Protein AF-A0A1M7RFF8-F1 (afdb_monomer)

Mean predicted aligned error: 23.28 Å

Radius of gyration: 55.84 Å; Cα contacts (8 Å, |Δi|>4): 246; chains: 1; bounding box: 111×93×144 Å

Sequence (267 aa):
MSNPVTKAARHARISELVRSTPIPSQTVLARLLADEGMAVTQATLSRDLEELGAVKLRGADGSPASYVLPEEGAAPMRPSVAPPDLLVRRLQELLTGAEASGNLVVLRTPPGAAQFLASGLDRSGLPDIIGTIAGDDTILVITRDPAGGQAFAAKALDWAHRGTTPGPAGAPGHPSTPGDPGAPGRPSTPGDPGAPGRPSTPGDPGTPGRPSTPGDPGTPGRPSTPGDPGTPGHPSTPGDADTPTHTRPAAPDLVSSPDSTFSKEPS

Structure (mmCIF, N/CA/C/O backbone):
data_AF-A0A1M7RFF8-F1
#
_entry.id   AF-A0A1M7RFF8-F1
#
loop_
_atom_site.group_PDB
_atom_site.id
_atom_site.type_symbol
_atom_site.label_atom_id
_atom_site.label_alt_id
_atom_site.label_comp_id
_atom_site.label_asym_id
_atom_site.label_entity_id
_atom_site.label_seq_id
_atom_site.pdbx_PDB_ins_code
_atom_site.Cartn_x
_atom_site.Cartn_y
_atom_site.Cartn_z
_atom_site.occupancy
_atom_site.B_iso_or_equiv
_atom_site.auth_seq_id
_atom_site.auth_comp_id
_atom_site.auth_asym_id
_atom_site.auth_atom_id
_atom_site.pdbx_PDB_model_num
ATOM 1 N N . MET A 1 1 ? -28.526 -14.835 30.315 1.00 36.28 1 MET A N 1
ATOM 2 C CA . MET A 1 1 ? -27.101 -15.193 30.140 1.00 36.28 1 MET A CA 1
ATOM 3 C C . MET A 1 1 ? -26.600 -14.407 28.943 1.00 36.28 1 MET A C 1
ATOM 5 O O . MET A 1 1 ? -27.260 -14.469 27.915 1.00 36.28 1 MET A O 1
ATOM 9 N N . SER A 1 2 ? -25.533 -13.621 29.071 1.00 43.50 2 SER A N 1
ATOM 10 C CA . SER A 1 2 ? -24.952 -12.898 27.934 1.00 43.50 2 SER A CA 1
ATOM 11 C C . SER A 1 2 ? -24.060 -13.835 27.121 1.00 43.50 2 SER A C 1
ATOM 13 O O . SER A 1 2 ? -23.160 -14.468 27.670 1.00 43.50 2 SER A O 1
ATOM 15 N N . ASN A 1 3 ? -24.296 -13.919 25.810 1.00 47.16 3 ASN A N 1
ATOM 16 C CA . ASN A 1 3 ? -23.312 -14.516 24.908 1.00 47.16 3 ASN A CA 1
ATOM 17 C C . ASN A 1 3 ? -22.054 -13.628 24.872 1.00 47.16 3 ASN A C 1
ATOM 19 O O . ASN A 1 3 ? -22.181 -12.402 24.945 1.00 47.16 3 ASN A O 1
ATOM 23 N N . PRO A 1 4 ? -20.847 -14.201 24.714 1.00 54.97 4 PRO A N 1
ATOM 24 C CA . PRO A 1 4 ? -19.651 -13.412 24.454 1.00 54.97 4 PRO A CA 1
ATOM 25 C C . PRO A 1 4 ? -19.821 -12.689 23.112 1.00 54.97 4 PRO A C 1
ATOM 27 O O . PRO A 1 4 ? -19.859 -13.318 22.054 1.00 54.97 4 PRO A O 1
ATOM 30 N N . VAL A 1 5 ? -19.964 -11.362 23.156 1.00 71.56 5 VAL A N 1
ATOM 31 C CA . VAL A 1 5 ? -20.268 -10.548 21.972 1.00 71.56 5 VAL A CA 1
ATOM 32 C C . VAL A 1 5 ? -19.048 -10.506 21.051 1.00 71.56 5 VAL A C 1
ATOM 34 O O . VAL A 1 5 ? -18.121 -9.712 21.236 1.00 71.56 5 VAL A O 1
ATOM 37 N N . THR A 1 6 ? -19.039 -11.386 20.051 1.00 84.88 6 THR A N 1
ATOM 38 C CA . THR A 1 6 ? -17.961 -11.459 19.061 1.00 84.88 6 THR A CA 1
ATOM 39 C C . THR A 1 6 ? -17.864 -10.152 18.273 1.00 84.88 6 THR A C 1
ATOM 41 O O . THR A 1 6 ? -18.843 -9.418 18.118 1.00 84.88 6 THR A O 1
ATOM 44 N N . LYS A 1 7 ? -16.672 -9.860 17.736 1.00 85.81 7 LYS A N 1
ATOM 45 C CA . LYS A 1 7 ? -16.460 -8.686 16.875 1.00 85.81 7 LYS A CA 1
ATOM 46 C C . LYS A 1 7 ? -17.458 -8.658 15.712 1.00 85.81 7 LYS A C 1
ATOM 48 O O . LYS A 1 7 ? -18.087 -7.632 15.499 1.00 85.81 7 LYS A O 1
ATOM 53 N N . ALA A 1 8 ? -17.668 -9.797 15.048 1.00 82.19 8 ALA A N 1
ATOM 54 C CA . ALA A 1 8 ? -18.619 -9.931 13.946 1.00 82.19 8 ALA A CA 1
ATOM 55 C C . ALA A 1 8 ? -20.076 -9.652 14.366 1.00 82.19 8 ALA A C 1
ATOM 57 O O . ALA A 1 8 ? -20.764 -8.902 13.681 1.00 82.19 8 ALA A O 1
ATOM 58 N N . ALA A 1 9 ? -20.537 -10.183 15.507 1.00 85.69 9 ALA A N 1
ATOM 59 C CA . ALA A 1 9 ? -21.895 -9.928 15.999 1.00 85.69 9 ALA A CA 1
ATOM 60 C C . ALA A 1 9 ? -22.114 -8.444 16.343 1.00 85.69 9 ALA A C 1
ATOM 62 O O . ALA A 1 9 ? -23.129 -7.858 15.967 1.00 85.69 9 ALA A O 1
ATOM 63 N N . ARG A 1 10 ? -21.127 -7.815 16.997 1.00 90.94 10 ARG A N 1
ATOM 64 C CA . ARG A 1 10 ? -21.151 -6.377 17.298 1.00 90.94 10 ARG A CA 1
ATOM 65 C C . ARG A 1 10 ? -21.131 -5.525 16.030 1.00 90.94 10 ARG A C 1
ATOM 67 O O . ARG A 1 10 ? -21.887 -4.567 15.938 1.00 90.94 10 ARG A O 1
ATOM 74 N N . HIS A 1 11 ? -20.287 -5.875 15.059 1.00 90.94 11 HIS A N 1
ATOM 75 C CA . HIS A 1 11 ? -20.184 -5.185 13.770 1.00 90.94 11 HIS A CA 1
ATOM 76 C C . HIS A 1 11 ? -21.499 -5.250 12.996 1.00 90.94 11 HIS A C 1
ATOM 78 O O . HIS A 1 11 ? -22.008 -4.209 12.596 1.00 90.94 11 HIS A O 1
ATOM 84 N N . ALA A 1 12 ? -22.102 -6.436 12.875 1.00 88.19 12 ALA A N 1
ATOM 85 C CA . ALA A 1 12 ? -23.406 -6.604 12.239 1.00 88.19 12 ALA A CA 1
ATOM 86 C C . ALA A 1 12 ? -24.490 -5.733 12.902 1.00 88.19 12 ALA A C 1
ATOM 88 O O . ALA A 1 12 ? -25.234 -5.049 12.200 1.00 88.19 12 ALA A O 1
ATOM 89 N N . ARG A 1 13 ? -24.539 -5.683 14.243 1.00 91.50 13 ARG A N 1
ATOM 90 C CA . ARG A 1 13 ? -25.542 -4.880 14.957 1.00 91.50 13 ARG A CA 1
ATOM 91 C C . ARG A 1 13 ? -25.283 -3.372 14.896 1.00 91.50 13 ARG A C 1
ATOM 93 O O . ARG A 1 13 ? -26.235 -2.613 14.746 1.00 91.50 13 ARG A O 1
ATOM 100 N N . ILE A 1 14 ? -24.023 -2.925 14.937 1.00 92.06 14 ILE A N 1
ATOM 101 C CA . ILE A 1 14 ? -23.662 -1.523 14.650 1.00 92.06 14 ILE A CA 1
ATOM 102 C C . ILE A 1 14 ? -24.139 -1.142 13.247 1.00 92.06 14 ILE A C 1
ATOM 104 O O . ILE A 1 14 ? -24.753 -0.087 13.082 1.00 92.06 14 ILE A O 1
ATOM 108 N N . SER A 1 15 ? -23.904 -2.009 12.258 1.00 90.44 15 SER A N 1
ATOM 109 C CA . SER A 1 15 ? -24.340 -1.773 10.884 1.00 90.44 15 SER A CA 1
ATOM 110 C C . SER A 1 15 ? -25.852 -1.658 10.764 1.00 90.44 15 SER A C 1
ATOM 112 O O . SER A 1 15 ? -26.339 -0.722 10.135 1.00 90.44 15 SER A O 1
ATOM 114 N N . GLU A 1 16 ? -26.599 -2.555 11.405 1.00 89.69 16 GLU A N 1
ATOM 115 C CA . GLU A 1 16 ? -28.059 -2.511 11.424 1.00 89.69 16 GLU A CA 1
ATOM 116 C C . GLU A 1 16 ? -28.584 -1.224 12.084 1.00 89.69 16 GLU A C 1
ATOM 118 O O . GLU A 1 16 ? -29.351 -0.498 11.456 1.00 89.69 16 GLU A O 1
ATOM 123 N N . LEU A 1 17 ? -28.104 -0.877 13.287 1.00 91.44 17 LEU A N 1
ATOM 124 C CA . LEU A 1 17 ? -28.537 0.316 14.032 1.00 91.44 17 LEU A CA 1
ATOM 125 C C . LEU A 1 17 ? -28.248 1.631 13.289 1.00 91.44 17 LEU A C 1
ATOM 127 O O . LEU A 1 17 ? -29.073 2.544 13.307 1.00 91.44 17 LEU A O 1
ATOM 131 N N . VAL A 1 18 ? -27.093 1.738 12.622 1.00 90.69 18 VAL A N 1
ATOM 132 C CA . VAL A 1 18 ? -26.716 2.926 11.828 1.00 90.69 18 VAL A CA 1
ATOM 133 C C . VAL A 1 18 ? -27.514 3.024 10.518 1.00 90.69 18 VAL A C 1
ATOM 135 O O . VAL A 1 18 ? -27.669 4.118 9.978 1.00 90.69 18 VAL A O 1
ATOM 138 N N . ARG A 1 19 ? -28.063 1.908 10.021 1.00 88.06 19 ARG A N 1
ATOM 139 C CA . ARG A 1 19 ? -28.945 1.865 8.841 1.00 88.06 19 ARG A CA 1
ATOM 140 C C . ARG A 1 19 ? -30.420 2.084 9.194 1.00 88.06 19 ARG A C 1
ATOM 142 O O . ARG A 1 19 ? -31.135 2.714 8.421 1.00 88.06 19 ARG A O 1
ATOM 149 N N . SER A 1 20 ? -30.880 1.597 10.348 1.00 87.88 20 SER A N 1
ATOM 150 C CA . SER A 1 20 ? -32.278 1.702 10.789 1.00 87.88 20 SER A CA 1
ATOM 151 C C . SER A 1 20 ? -32.621 3.034 11.453 1.00 87.88 20 SER A C 1
ATOM 153 O O . SER A 1 20 ? -33.799 3.367 11.595 1.00 87.88 20 SER A O 1
ATOM 155 N N . THR A 1 21 ? -31.632 3.762 11.981 1.00 87.12 21 THR A N 1
ATOM 156 C CA . THR A 1 21 ? -31.882 4.857 12.928 1.00 87.12 21 THR A CA 1
ATOM 157 C C . THR A 1 21 ? -30.807 5.946 12.830 1.00 87.12 21 THR A C 1
ATOM 159 O O . THR A 1 21 ? -29.621 5.630 12.813 1.00 87.12 21 THR A O 1
ATOM 162 N N . PRO A 1 22 ? -31.160 7.248 12.814 1.00 87.88 22 PRO A N 1
ATOM 163 C CA . PRO A 1 22 ? -30.163 8.318 12.834 1.00 87.88 22 PRO A CA 1
ATOM 164 C C . PRO A 1 22 ? -29.360 8.317 14.146 1.00 87.88 22 PRO A C 1
ATOM 166 O O . PRO A 1 22 ? -29.882 8.679 15.199 1.00 87.88 22 PRO A O 1
ATOM 169 N N . ILE A 1 23 ? -28.079 7.937 14.092 1.00 92.69 23 ILE A N 1
ATOM 170 C CA . ILE A 1 23 ? -27.189 7.861 15.265 1.00 92.69 23 ILE A CA 1
ATOM 171 C C . ILE A 1 23 ? -26.339 9.143 15.380 1.00 92.69 23 ILE A C 1
ATOM 173 O O . ILE A 1 23 ? -25.344 9.266 14.664 1.00 92.69 23 ILE A O 1
ATOM 177 N N . PRO A 1 24 ? -26.651 10.111 16.269 1.00 88.56 24 PRO A N 1
ATOM 178 C CA . PRO A 1 24 ? -25.958 11.404 16.310 1.00 88.56 24 PRO A CA 1
ATOM 179 C C . PRO A 1 24 ? -24.613 11.381 17.057 1.00 88.56 24 PRO A C 1
ATOM 181 O O . PRO A 1 24 ? -23.817 12.318 16.939 1.00 88.56 24 PRO A O 1
ATOM 184 N N . SER A 1 25 ? -24.325 10.353 17.860 1.00 91.19 25 SER A N 1
ATOM 185 C CA . SER A 1 25 ? -23.066 10.232 18.607 1.00 91.19 25 SER A CA 1
ATOM 186 C C . SER A 1 25 ? -22.743 8.785 18.986 1.00 91.19 25 SER A C 1
ATOM 188 O O . SER A 1 25 ? -23.635 7.946 19.108 1.00 91.19 25 SER A O 1
ATOM 190 N N . GLN A 1 26 ? -21.458 8.514 19.243 1.00 90.88 26 GLN A N 1
ATOM 191 C CA . GLN A 1 26 ? -21.001 7.237 19.803 1.00 90.88 26 GLN A CA 1
ATOM 192 C C . GLN A 1 26 ? -21.645 6.944 21.169 1.00 90.88 26 GLN A C 1
ATOM 194 O O . GLN A 1 26 ? -21.883 5.786 21.484 1.00 90.88 26 GLN A O 1
ATOM 199 N N . THR A 1 27 ? -21.996 7.969 21.955 1.00 92.06 27 THR A N 1
ATOM 200 C CA . THR A 1 27 ? -22.717 7.819 23.232 1.00 92.06 27 THR A CA 1
ATOM 201 C C . THR A 1 27 ? -24.128 7.257 23.042 1.00 92.06 27 THR A C 1
ATOM 203 O O . THR A 1 27 ? -24.563 6.428 23.836 1.00 92.06 27 THR A O 1
ATOM 206 N N . VAL A 1 28 ? -24.838 7.669 21.983 1.00 92.44 28 VAL A N 1
ATOM 207 C CA . VAL A 1 28 ? -26.159 7.106 21.649 1.00 92.44 28 VAL A CA 1
ATOM 208 C C . VAL A 1 28 ? -26.019 5.668 21.150 1.00 92.44 28 VAL A C 1
ATOM 210 O O . VAL A 1 28 ? -26.761 4.804 21.604 1.00 92.44 28 VAL A O 1
ATOM 213 N N . LEU A 1 29 ? -25.025 5.383 20.299 1.00 92.69 29 LEU A N 1
ATOM 214 C CA . LEU A 1 29 ? -24.752 4.020 19.829 1.00 92.69 29 LEU A CA 1
ATOM 215 C C . LEU A 1 29 ? -24.389 3.065 20.978 1.00 92.69 29 LEU A C 1
ATOM 217 O O . LEU A 1 29 ? -24.925 1.965 21.055 1.00 92.69 29 LEU A O 1
ATOM 221 N N . ALA A 1 30 ? -23.526 3.508 21.899 1.00 92.44 30 ALA A N 1
ATOM 222 C CA . ALA A 1 30 ? -23.150 2.757 23.096 1.00 92.44 30 ALA A CA 1
ATOM 223 C C . ALA A 1 30 ? -24.358 2.425 23.972 1.00 92.44 30 ALA A C 1
ATOM 225 O O . ALA A 1 30 ? -24.435 1.322 24.505 1.00 92.44 30 ALA A O 1
ATOM 226 N N . ARG A 1 31 ? -25.304 3.364 24.101 1.00 92.94 31 ARG A N 1
ATOM 227 C CA . ARG A 1 31 ? -26.542 3.142 24.846 1.00 92.94 31 ARG A CA 1
ATOM 228 C C . ARG A 1 31 ? -27.441 2.115 24.160 1.00 92.94 31 ARG A C 1
ATOM 230 O O . ARG A 1 31 ? -27.828 1.166 24.821 1.00 92.94 31 ARG A O 1
ATOM 237 N N . LEU A 1 32 ? -27.722 2.266 22.864 1.00 91.75 32 LEU A N 1
ATOM 238 C CA . LEU A 1 32 ? -28.577 1.327 22.121 1.00 91.75 32 LEU A CA 1
ATOM 239 C C . LEU A 1 32 ? -28.032 -0.109 22.183 1.00 91.75 32 LEU A C 1
ATOM 241 O O . LEU A 1 32 ? -28.772 -1.044 22.462 1.00 91.75 32 LEU A O 1
ATOM 245 N N . LEU A 1 33 ? -26.716 -0.272 22.027 1.00 91.62 33 LEU A N 1
ATOM 246 C CA . LEU A 1 33 ? -26.053 -1.567 22.185 1.00 91.62 33 LEU A CA 1
ATOM 247 C C . LEU A 1 33 ? -26.108 -2.085 23.632 1.00 91.62 33 LEU A C 1
ATOM 249 O O . LEU A 1 33 ? -26.311 -3.277 23.840 1.00 91.62 33 LEU A O 1
ATOM 253 N N . ALA A 1 34 ? -25.959 -1.223 24.643 1.00 90.12 34 ALA A N 1
ATOM 254 C CA . ALA A 1 34 ? -26.066 -1.617 26.049 1.00 90.12 34 ALA A CA 1
ATOM 255 C C . ALA A 1 34 ? -27.501 -2.004 26.458 1.00 90.12 34 ALA A C 1
ATOM 257 O O . ALA A 1 34 ? -27.662 -2.961 27.216 1.00 90.12 34 ALA A O 1
ATOM 258 N N . ASP A 1 35 ? -28.519 -1.327 25.919 1.00 89.00 35 ASP A N 1
ATOM 259 C CA . ASP A 1 35 ? -29.940 -1.659 26.090 1.00 89.00 35 ASP A CA 1
ATOM 260 C C . ASP A 1 35 ? -30.261 -3.053 25.479 1.00 89.00 35 ASP A C 1
ATOM 262 O O . ASP A 1 35 ? -31.154 -3.756 25.951 1.00 89.00 35 ASP A O 1
ATOM 266 N N . GLU A 1 36 ? -29.462 -3.511 24.505 1.00 86.50 36 GLU A N 1
ATOM 267 C CA . GLU A 1 36 ? -29.471 -4.866 23.915 1.00 86.50 36 GLU A CA 1
ATOM 268 C C . GLU A 1 36 ? -28.496 -5.859 24.596 1.00 86.50 36 GLU A C 1
ATOM 270 O O . GLU A 1 36 ? -28.326 -6.996 24.150 1.00 86.50 36 GLU A O 1
ATOM 275 N N . GLY A 1 37 ? -27.827 -5.455 25.682 1.00 86.81 37 GLY A N 1
ATOM 276 C CA . GLY A 1 37 ? -26.868 -6.279 26.431 1.00 86.81 37 GLY A CA 1
ATOM 277 C C . GLY A 1 37 ? -25.438 -6.319 25.867 1.00 86.81 37 GLY A C 1
ATOM 278 O O . GLY A 1 37 ? -24.574 -6.984 26.441 1.00 86.81 37 GLY A O 1
ATOM 279 N N . MET A 1 38 ? -25.147 -5.590 24.788 1.00 87.56 38 MET A N 1
ATOM 280 C CA . MET A 1 38 ? -23.815 -5.435 24.191 1.00 87.56 38 MET A CA 1
ATOM 281 C C . MET A 1 38 ? -23.076 -4.211 24.762 1.00 87.56 38 MET A C 1
ATOM 283 O O . MET A 1 38 ? -22.771 -3.255 24.051 1.00 87.56 38 MET A O 1
ATOM 287 N N . ALA A 1 39 ? -22.768 -4.226 26.062 1.00 88.06 39 ALA A N 1
ATOM 288 C CA . ALA A 1 39 ? -22.012 -3.148 26.707 1.00 88.06 39 ALA A CA 1
ATOM 289 C C . ALA A 1 39 ? -20.585 -3.016 26.125 1.00 88.06 39 ALA A C 1
ATOM 291 O O . ALA A 1 39 ? -19.809 -3.974 26.121 1.00 88.06 39 ALA A O 1
ATOM 292 N N . VAL A 1 40 ? -20.233 -1.821 25.637 1.00 89.44 40 VAL A N 1
ATOM 293 C CA . VAL A 1 40 ? -19.008 -1.550 24.859 1.00 89.44 40 VAL A CA 1
ATOM 294 C C . VAL A 1 40 ? -18.372 -0.216 25.252 1.00 89.44 40 VAL A C 1
ATOM 296 O O . VAL A 1 40 ? -19.066 0.726 25.631 1.00 89.44 40 VAL A O 1
ATOM 299 N N . THR A 1 41 ? -17.043 -0.107 25.150 1.00 89.44 41 THR A N 1
ATOM 300 C CA . THR A 1 41 ? -16.345 1.160 25.435 1.00 89.44 41 THR A CA 1
ATOM 301 C C . THR A 1 41 ? -16.373 2.097 24.227 1.00 89.44 41 THR A C 1
ATOM 303 O O . THR A 1 41 ? -16.427 1.644 23.081 1.00 89.44 41 THR A O 1
ATOM 306 N N . GLN A 1 42 ? -16.251 3.408 24.460 1.00 86.62 42 GLN A N 1
ATOM 307 C CA . GLN A 1 42 ? -16.121 4.392 23.377 1.00 86.62 42 GLN A CA 1
ATOM 308 C C . GLN A 1 42 ? -14.894 4.111 22.488 1.00 86.62 42 GLN A C 1
ATOM 310 O O . GLN A 1 42 ? -14.994 4.229 21.269 1.00 86.62 42 GLN A O 1
ATOM 315 N N . ALA A 1 43 ? -13.774 3.659 23.064 1.00 83.94 43 ALA A N 1
ATOM 316 C CA . ALA A 1 43 ? -12.575 3.297 22.307 1.00 83.94 43 ALA A CA 1
ATOM 317 C C . ALA A 1 43 ? -12.781 2.047 21.429 1.00 83.94 43 ALA A C 1
ATOM 319 O O . ALA A 1 43 ? -12.220 1.960 20.337 1.00 83.94 43 ALA A O 1
ATOM 320 N N . THR A 1 44 ? -13.608 1.093 21.876 1.00 88.62 44 THR A N 1
ATOM 321 C CA . THR A 1 44 ? -14.052 -0.047 21.057 1.00 88.62 44 THR A CA 1
ATOM 322 C C . THR A 1 44 ? -14.904 0.453 19.890 1.00 88.62 44 THR A C 1
ATOM 324 O O . THR A 1 44 ? -14.579 0.176 18.740 1.00 88.62 44 THR A O 1
ATOM 327 N N . LEU A 1 45 ? -15.920 1.275 20.177 1.00 91.12 45 LEU A N 1
ATOM 328 C CA . LEU A 1 45 ? -16.842 1.805 19.172 1.00 91.12 45 LEU A CA 1
ATOM 329 C C . LEU A 1 45 ? -16.193 2.714 18.132 1.00 91.12 45 LEU A C 1
ATOM 331 O O . LEU A 1 45 ? -16.634 2.700 16.989 1.00 91.12 45 LEU A O 1
ATOM 335 N N . SER A 1 46 ? -15.173 3.497 18.493 1.00 87.31 46 SER A N 1
ATOM 336 C CA . SER A 1 46 ? -14.446 4.294 17.500 1.00 87.31 46 SER A CA 1
ATOM 337 C C . SER A 1 46 ? -13.777 3.379 16.479 1.00 87.31 46 SER A C 1
ATOM 339 O O . SER A 1 46 ? -14.050 3.501 15.290 1.00 87.31 46 SER A O 1
ATOM 341 N N . ARG A 1 47 ? -13.039 2.363 16.949 1.00 84.44 47 ARG A N 1
ATOM 342 C CA . ARG A 1 47 ? -12.399 1.364 16.080 1.00 84.44 47 ARG A CA 1
ATOM 343 C C . ARG A 1 47 ? -13.410 0.585 15.245 1.00 84.44 47 ARG A C 1
ATOM 345 O O . ARG A 1 47 ? -13.180 0.413 14.059 1.00 84.44 47 ARG A O 1
ATOM 352 N N . ASP A 1 48 ? -14.531 0.153 15.825 1.00 89.75 48 ASP A N 1
ATOM 353 C CA . ASP A 1 48 ? -15.564 -0.565 15.068 1.00 89.75 48 ASP A CA 1
ATOM 354 C C . ASP A 1 48 ? -16.185 0.318 13.968 1.00 89.75 48 ASP A C 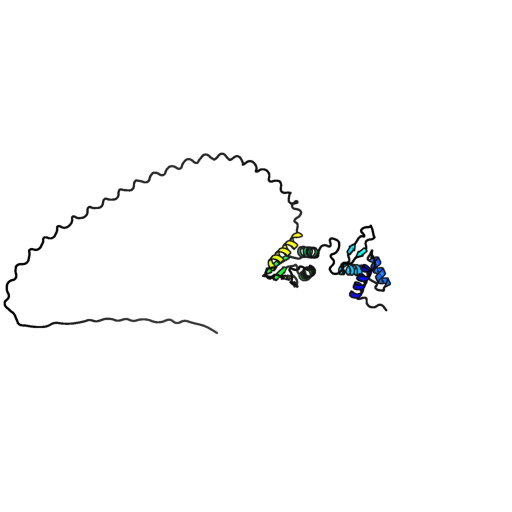1
ATOM 356 O O . ASP A 1 48 ? -16.377 -0.143 12.848 1.00 89.75 48 ASP A O 1
ATOM 360 N N . LEU A 1 49 ? -16.468 1.594 14.256 1.00 88.44 49 LEU A N 1
ATOM 361 C CA . LEU A 1 49 ? -16.998 2.546 13.270 1.00 88.44 49 LEU A CA 1
ATOM 362 C C . LEU A 1 49 ? -15.967 2.911 12.191 1.00 88.44 49 LEU A C 1
ATOM 364 O O . LEU A 1 49 ? -16.341 3.086 11.035 1.00 88.44 49 LEU A O 1
ATOM 368 N N . GLU A 1 50 ? -14.687 3.010 12.552 1.00 84.25 50 GLU A N 1
ATOM 369 C CA . GLU A 1 50 ? -13.569 3.229 11.625 1.00 84.25 50 GLU A CA 1
ATOM 370 C C . GLU A 1 50 ? -13.369 2.017 10.698 1.00 84.25 50 GLU A C 1
ATOM 372 O O . GLU A 1 50 ? -13.228 2.187 9.489 1.00 84.25 50 GLU A O 1
ATOM 377 N N . GLU A 1 51 ? -13.423 0.794 11.236 1.00 82.06 51 GLU A N 1
ATOM 378 C CA . GLU A 1 51 ? -13.318 -0.459 10.472 1.00 82.06 51 GLU A CA 1
ATOM 379 C C . GLU A 1 51 ? -14.521 -0.705 9.551 1.00 82.06 51 GLU A C 1
ATOM 381 O O . GLU A 1 51 ? -14.348 -1.262 8.470 1.00 82.06 51 GLU A O 1
ATOM 386 N N . LEU A 1 52 ? -15.719 -0.265 9.950 1.00 84.12 52 LEU A N 1
ATOM 387 C CA . LEU A 1 52 ? -16.933 -0.305 9.127 1.00 84.12 52 LEU A CA 1
ATOM 388 C C . LEU A 1 52 ? -17.048 0.882 8.146 1.00 84.12 52 LEU A C 1
ATOM 390 O O . LEU A 1 52 ? -17.987 0.931 7.356 1.00 84.12 52 LEU A O 1
ATOM 394 N N . GLY A 1 53 ? -16.129 1.855 8.180 1.00 82.88 53 GLY A N 1
ATOM 395 C CA . GLY A 1 53 ? -16.146 3.016 7.279 1.00 82.88 53 GLY A CA 1
ATOM 396 C C . GLY A 1 53 ? -17.273 4.028 7.545 1.00 82.88 53 GLY A C 1
ATOM 397 O O . GLY A 1 53 ? -17.684 4.749 6.634 1.00 82.88 53 GLY A O 1
ATOM 398 N N . ALA A 1 54 ? -17.795 4.098 8.773 1.00 86.62 54 ALA A N 1
ATOM 399 C CA . ALA A 1 54 ? -18.932 4.947 9.128 1.00 86.62 54 ALA A CA 1
ATOM 400 C C . ALA A 1 54 ? -18.588 6.448 9.078 1.00 86.62 54 ALA A C 1
ATOM 402 O O . ALA A 1 54 ? -17.817 6.968 9.889 1.00 86.62 54 ALA A O 1
ATOM 403 N N . VAL A 1 55 ? -19.233 7.186 8.172 1.00 85.50 55 VAL A N 1
ATOM 404 C CA . VAL A 1 55 ? -19.023 8.628 7.984 1.00 85.50 55 VAL A CA 1
ATOM 405 C C . VAL A 1 55 ? -20.075 9.452 8.724 1.00 85.50 55 VAL A C 1
ATOM 407 O O . VAL A 1 55 ? -21.269 9.168 8.672 1.00 85.50 55 VAL A O 1
ATOM 410 N N . LYS A 1 56 ? -19.650 10.523 9.407 1.00 85.56 56 LYS A N 1
ATOM 411 C CA . LYS A 1 56 ? -20.567 11.417 10.130 1.00 85.56 56 LYS A CA 1
ATOM 412 C C . LYS A 1 56 ? -21.082 12.547 9.238 1.00 85.56 56 LYS A C 1
ATOM 414 O O . LYS A 1 56 ? -20.462 13.615 9.144 1.00 85.56 56 LYS A O 1
ATOM 419 N N . LEU A 1 57 ? -22.205 12.320 8.566 1.00 82.25 57 LEU A N 1
ATOM 420 C CA . LEU A 1 57 ? -22.851 13.316 7.714 1.00 82.25 57 LEU A CA 1
ATOM 421 C C . LEU A 1 57 ? -23.579 14.377 8.559 1.00 82.25 57 LEU A C 1
ATOM 423 O O . LEU A 1 57 ? -23.954 14.147 9.702 1.00 82.25 57 LEU A O 1
ATOM 427 N N . ARG A 1 58 ? -23.721 15.585 8.007 1.00 78.94 58 ARG A N 1
ATOM 428 C CA . ARG A 1 58 ? -24.590 16.650 8.538 1.00 78.94 58 ARG A CA 1
ATOM 429 C C . ARG A 1 58 ? -25.827 16.664 7.648 1.00 78.94 58 ARG A C 1
ATOM 431 O O . ARG A 1 58 ? -25.650 16.562 6.435 1.00 78.94 58 ARG A O 1
ATOM 438 N N . GLY A 1 59 ? -27.024 16.782 8.222 1.00 72.00 59 GLY A N 1
ATOM 439 C CA . GLY A 1 59 ? -28.231 16.965 7.417 1.00 72.00 59 GLY A CA 1
ATOM 440 C C . GLY A 1 59 ? -28.148 18.272 6.628 1.00 72.00 59 GLY A C 1
ATOM 441 O O . GLY A 1 59 ? -27.610 19.258 7.138 1.00 72.00 59 GLY A O 1
ATOM 442 N N . ALA A 1 60 ? -28.646 18.274 5.389 1.00 61.28 60 ALA A N 1
ATOM 443 C CA . ALA A 1 60 ? -28.672 19.477 4.555 1.00 61.28 60 ALA A CA 1
ATOM 444 C C . ALA A 1 60 ? -29.528 20.580 5.204 1.00 61.28 60 ALA A C 1
ATOM 446 O O . ALA A 1 60 ? -29.133 21.743 5.236 1.00 61.28 60 ALA A O 1
ATOM 447 N N . ASP A 1 61 ? -30.634 20.178 5.831 1.00 65.44 61 ASP A N 1
ATOM 448 C CA . ASP A 1 61 ? -31.671 21.058 6.380 1.00 65.44 61 ASP A CA 1
ATOM 449 C C . ASP A 1 61 ? -31.412 21.434 7.854 1.00 65.44 61 ASP A C 1
ATOM 451 O O . ASP A 1 61 ? -32.332 21.577 8.657 1.00 65.44 61 ASP A O 1
ATOM 455 N N . GLY A 1 62 ? -30.138 21.507 8.258 1.00 66.06 62 GLY A N 1
ATOM 456 C CA . GLY A 1 62 ? -29.732 21.769 9.648 1.00 66.06 62 GLY A CA 1
ATOM 457 C C . GLY A 1 62 ? -29.940 20.596 10.619 1.00 66.06 62 GLY A C 1
ATOM 458 O O . GLY A 1 62 ? -29.727 20.747 11.823 1.00 66.06 62 GLY A O 1
ATOM 459 N N . SER A 1 63 ? -30.329 19.420 10.118 1.00 71.94 63 SER A N 1
ATOM 460 C CA . SER A 1 63 ? -30.587 18.214 10.914 1.00 71.94 63 SER A CA 1
ATOM 461 C C . SER A 1 63 ? -29.327 17.738 11.669 1.00 71.94 63 SER A C 1
ATOM 463 O O . SER A 1 63 ? -28.211 17.840 11.138 1.00 71.94 63 SER A O 1
ATOM 465 N N . PRO A 1 64 ? -29.468 17.184 12.893 1.00 74.12 64 PRO A N 1
ATOM 466 C CA . PRO A 1 64 ? -28.332 16.776 13.716 1.00 74.12 64 PRO A CA 1
ATOM 467 C C . PRO A 1 64 ? -27.474 15.718 13.013 1.00 74.12 64 PRO A C 1
ATOM 469 O O . PRO A 1 64 ? -27.978 14.782 12.399 1.00 74.12 64 PRO A O 1
ATOM 472 N N . ALA A 1 65 ? -26.155 15.879 13.112 1.00 81.25 65 ALA A N 1
ATOM 473 C CA . ALA A 1 65 ? -25.194 15.107 12.334 1.00 81.25 65 ALA A CA 1
ATOM 474 C C . ALA A 1 65 ? -25.143 13.626 12.749 1.00 81.25 65 ALA A C 1
ATOM 476 O O . ALA A 1 65 ? -24.615 13.319 13.822 1.00 81.25 65 ALA A O 1
ATOM 477 N N . SER A 1 66 ? -25.641 12.723 11.903 1.00 87.81 66 SER A N 1
ATOM 478 C CA . SER A 1 66 ? -25.657 11.277 12.140 1.00 87.81 66 SER A CA 1
ATOM 479 C C . SER A 1 66 ? -24.464 10.548 11.518 1.00 87.81 66 SER A C 1
ATOM 481 O O . SER A 1 66 ? -23.877 10.992 10.529 1.00 87.81 66 SER A O 1
ATOM 483 N N . TYR A 1 67 ? -24.109 9.396 12.087 1.00 88.06 67 TYR A N 1
ATOM 484 C CA . TYR A 1 67 ? -23.340 8.386 11.362 1.00 88.06 67 TYR A CA 1
ATOM 485 C C . TYR A 1 67 ? -24.199 7.783 10.249 1.00 88.06 67 TYR A C 1
ATOM 487 O O . TYR A 1 67 ? -25.403 7.599 10.421 1.00 88.06 67 TYR A O 1
ATOM 495 N N . VAL A 1 68 ? -23.556 7.490 9.123 1.00 87.00 68 VAL A N 1
ATOM 496 C CA . VAL A 1 68 ? -24.099 6.764 7.976 1.00 87.00 68 VAL A CA 1
ATOM 497 C C . VAL A 1 68 ? -23.007 5.814 7.492 1.00 87.00 68 VAL A C 1
ATOM 499 O O . VAL A 1 68 ? -21.834 6.189 7.439 1.00 87.00 68 VAL A O 1
ATOM 502 N N . LEU A 1 69 ? -23.383 4.586 7.153 1.00 83.88 69 LEU A N 1
ATOM 503 C CA . LEU A 1 69 ? -22.492 3.628 6.505 1.00 83.88 69 LEU A CA 1
ATOM 504 C C . LEU A 1 69 ? -22.687 3.705 4.989 1.00 83.88 69 LEU A C 1
ATOM 506 O O . LEU A 1 69 ? -23.837 3.736 4.547 1.00 83.88 69 LEU A O 1
ATOM 510 N N . PRO A 1 70 ? -21.610 3.727 4.187 1.00 71.19 70 PRO A N 1
ATOM 511 C CA . PRO A 1 70 ? -21.718 3.439 2.764 1.00 71.19 70 PRO A CA 1
ATOM 512 C C . PRO A 1 70 ? -22.303 2.036 2.543 1.00 71.19 70 PRO A C 1
ATOM 514 O O . PRO A 1 70 ? -22.073 1.122 3.339 1.00 71.19 70 PRO A O 1
ATOM 517 N N . GLU A 1 71 ? -23.026 1.845 1.440 1.00 64.75 71 GLU A N 1
ATOM 518 C CA . GLU A 1 71 ? -23.242 0.495 0.911 1.00 64.75 71 GLU A CA 1
ATOM 519 C C . GLU A 1 71 ? -21.905 -0.078 0.424 1.00 64.75 71 GLU A C 1
ATOM 521 O O . GLU A 1 71 ? -21.049 0.671 -0.056 1.00 64.75 71 GLU A O 1
ATOM 526 N N . GLU A 1 72 ? -21.715 -1.397 0.499 1.00 49.91 72 GLU A N 1
ATOM 527 C CA . GLU A 1 72 ? -20.528 -2.034 -0.081 1.00 49.91 72 GLU A CA 1
ATOM 528 C C . GLU A 1 72 ? -20.512 -1.804 -1.603 1.00 49.91 72 GLU A C 1
ATOM 530 O O . GLU A 1 72 ? -21.338 -2.336 -2.342 1.00 49.91 72 GLU A O 1
ATOM 535 N N . GLY A 1 73 ? -19.589 -0.951 -2.063 1.00 49.25 73 GLY A N 1
ATOM 536 C CA . GLY A 1 73 ? -19.489 -0.498 -3.456 1.00 49.25 73 GLY A CA 1
ATOM 537 C C . GLY A 1 73 ? -20.045 0.907 -3.741 1.00 49.25 73 GLY A C 1
ATOM 538 O O . GLY A 1 73 ? -19.798 1.430 -4.826 1.00 49.25 73 GLY A O 1
ATOM 539 N N . ALA A 1 74 ? -20.728 1.566 -2.797 1.00 47.22 74 ALA A N 1
ATOM 540 C CA . ALA A 1 74 ? -21.154 2.960 -2.957 1.00 47.22 74 ALA A CA 1
ATOM 541 C C . ALA A 1 74 ? -20.061 3.941 -2.500 1.00 47.22 74 ALA A C 1
ATOM 543 O O . ALA A 1 74 ? -19.634 3.932 -1.345 1.00 47.22 74 ALA A O 1
ATOM 544 N N . ALA A 1 75 ? -19.623 4.826 -3.399 1.00 47.47 75 ALA A N 1
ATOM 545 C CA . ALA A 1 75 ? -18.603 5.826 -3.087 1.00 47.47 75 ALA A CA 1
ATOM 546 C C . ALA A 1 75 ? -19.091 6.820 -2.002 1.00 47.47 75 ALA A C 1
ATOM 548 O O . ALA A 1 75 ? -20.217 7.320 -2.092 1.00 47.47 75 ALA A O 1
ATOM 549 N N . PRO A 1 76 ? -18.272 7.144 -0.981 1.00 46.25 76 PRO A N 1
ATOM 550 C CA . PRO A 1 76 ? -18.696 7.992 0.132 1.00 46.25 76 PRO A CA 1
ATOM 551 C C . PRO A 1 76 ? -18.958 9.436 -0.320 1.00 46.25 76 PRO A C 1
ATOM 553 O O . PRO A 1 76 ? -18.118 10.064 -0.958 1.00 46.25 76 PRO A O 1
ATOM 556 N N . MET A 1 77 ? -20.109 10.002 0.061 1.00 52.19 77 MET A N 1
ATOM 557 C CA . MET A 1 77 ? -20.584 11.301 -0.446 1.00 52.19 77 MET A CA 1
ATOM 558 C C . MET A 1 77 ? -20.001 12.524 0.299 1.00 52.19 77 MET A C 1
ATOM 560 O O . MET A 1 77 ? -20.709 13.427 0.744 1.00 52.19 77 MET A O 1
ATOM 564 N N . ARG A 1 78 ? -18.673 12.527 0.445 1.00 48.31 78 ARG A N 1
ATOM 565 C CA . ARG A 1 78 ? -17.779 13.631 0.843 1.00 48.31 78 ARG A CA 1
ATOM 566 C C . ARG A 1 78 ? -16.406 13.361 0.212 1.00 48.31 78 ARG A C 1
ATOM 568 O O . ARG A 1 78 ? -16.164 12.218 -0.168 1.00 48.31 78 ARG A O 1
ATOM 575 N N . PRO A 1 79 ? -15.470 14.328 0.161 1.00 41.47 79 PRO A N 1
ATOM 576 C CA . PRO A 1 79 ? -14.069 14.024 -0.120 1.00 41.47 79 PRO A CA 1
ATOM 577 C C . PRO A 1 79 ? -13.462 13.234 1.050 1.00 41.47 79 PRO A C 1
ATOM 579 O O . PRO A 1 79 ? -12.730 13.760 1.886 1.00 41.47 79 PRO A O 1
ATOM 582 N N . SER A 1 80 ? -13.799 11.945 1.118 1.00 46.03 80 SER A N 1
ATOM 583 C CA . SER A 1 80 ? -12.905 10.956 1.689 1.00 46.03 80 SER A CA 1
ATOM 584 C C . SER A 1 80 ? -11.624 11.041 0.879 1.00 46.03 80 SER A C 1
ATOM 586 O O . SER A 1 80 ? -11.670 10.854 -0.336 1.00 46.03 80 SER A O 1
ATOM 588 N N . VAL A 1 81 ? -10.516 11.320 1.564 1.00 48.06 81 VAL A N 1
ATOM 589 C CA . VAL A 1 81 ? -9.150 11.090 1.077 1.00 48.06 81 VAL A CA 1
ATOM 590 C C . VAL A 1 81 ? -9.171 9.723 0.394 1.00 48.06 81 VAL A C 1
ATOM 592 O O . VAL A 1 81 ? -9.499 8.723 1.041 1.00 48.06 81 VAL A O 1
ATOM 595 N N . ALA A 1 82 ? -9.021 9.709 -0.930 1.00 53.00 82 ALA A N 1
ATOM 596 C CA . ALA A 1 82 ? -9.406 8.568 -1.747 1.00 53.00 82 ALA A CA 1
ATOM 597 C C . ALA A 1 82 ? -8.519 7.347 -1.421 1.00 53.00 82 ALA A C 1
ATOM 599 O O . ALA A 1 82 ? -7.433 7.516 -0.856 1.00 53.00 82 ALA A O 1
ATOM 600 N N . PRO A 1 83 ? -8.912 6.109 -1.780 1.00 53.25 83 PRO A N 1
ATOM 601 C CA . PRO A 1 83 ? -8.038 4.949 -1.594 1.00 53.25 83 PRO A CA 1
ATOM 602 C C . PRO A 1 83 ? -6.627 5.142 -2.199 1.00 53.25 83 PRO A C 1
ATOM 604 O O . PRO A 1 83 ? -5.658 4.767 -1.533 1.00 53.25 83 PRO A O 1
ATOM 607 N N . PRO A 1 84 ? -6.462 5.821 -3.361 1.00 62.69 84 PRO A N 1
ATOM 608 C CA . PRO A 1 84 ? -5.163 6.312 -3.816 1.00 62.69 84 PRO A CA 1
ATOM 609 C C . PRO A 1 84 ? -4.491 7.304 -2.858 1.00 62.69 84 PRO A C 1
ATOM 611 O O . PRO A 1 84 ? -3.331 7.108 -2.534 1.00 62.69 84 PRO A O 1
ATOM 614 N N . ASP A 1 85 ? -5.175 8.333 -2.358 1.00 74.69 85 ASP A N 1
ATOM 615 C CA . ASP A 1 85 ? -4.567 9.390 -1.530 1.00 74.69 85 ASP A CA 1
ATOM 616 C C . ASP A 1 85 ? -4.012 8.860 -0.188 1.00 74.69 85 ASP A C 1
ATOM 618 O O . ASP A 1 85 ? -2.958 9.299 0.282 1.00 74.69 85 ASP A O 1
ATOM 622 N N . LEU A 1 86 ? -4.684 7.875 0.427 1.00 80.94 86 LEU A N 1
ATOM 623 C CA . LEU A 1 86 ? -4.168 7.192 1.623 1.00 80.94 86 LEU A CA 1
ATOM 624 C C . LEU A 1 86 ? -2.923 6.346 1.317 1.00 80.94 86 LEU A C 1
ATOM 626 O O . LEU A 1 86 ? -2.008 6.291 2.141 1.00 80.94 86 LEU A O 1
ATOM 630 N N . LEU A 1 87 ? -2.870 5.705 0.145 1.00 89.31 87 LEU A N 1
ATOM 631 C CA . LEU A 1 87 ? -1.674 5.016 -0.341 1.00 89.31 87 LEU A CA 1
ATOM 632 C C . LEU A 1 87 ? -0.548 6.019 -0.640 1.00 89.31 87 LEU A C 1
ATOM 634 O O . LEU A 1 87 ? 0.579 5.805 -0.205 1.00 89.31 87 LEU A O 1
ATOM 638 N N . VAL A 1 88 ? -0.853 7.132 -1.311 1.00 89.62 88 VAL A N 1
ATOM 639 C CA . VAL A 1 88 ? 0.079 8.223 -1.633 1.00 89.62 88 VAL A CA 1
ATOM 640 C C . VAL A 1 88 ? 0.774 8.727 -0.374 1.00 89.62 88 VAL A C 1
ATOM 642 O O . VAL A 1 88 ? 2.000 8.789 -0.350 1.00 89.62 88 VAL A O 1
ATOM 645 N N . ARG A 1 89 ? 0.029 8.986 0.709 1.00 88.94 89 ARG A N 1
ATOM 646 C CA . ARG A 1 89 ? 0.636 9.386 1.985 1.00 88.94 89 ARG A CA 1
ATOM 647 C C . ARG A 1 89 ? 1.575 8.311 2.559 1.00 88.94 89 ARG A C 1
ATOM 649 O O . ARG A 1 89 ? 2.636 8.658 3.065 1.00 88.94 89 ARG A O 1
ATOM 656 N N . ARG A 1 90 ? 1.234 7.018 2.467 1.00 92.19 90 ARG A N 1
ATOM 657 C CA . ARG A 1 90 ? 2.139 5.938 2.919 1.00 92.19 90 ARG A CA 1
ATOM 658 C C . ARG A 1 90 ? 3.386 5.820 2.044 1.00 92.19 90 ARG A C 1
ATOM 660 O O . ARG A 1 90 ? 4.453 5.545 2.574 1.00 92.19 90 ARG A O 1
ATOM 667 N N . LEU A 1 91 ? 3.272 6.043 0.734 1.00 94.06 91 LEU A N 1
ATOM 668 C CA . LEU A 1 91 ? 4.421 6.081 -0.176 1.00 94.06 91 LEU A CA 1
ATOM 669 C C . LEU A 1 91 ? 5.350 7.257 0.169 1.00 94.06 91 LEU A C 1
ATOM 671 O O . LEU A 1 91 ? 6.555 7.062 0.242 1.00 94.06 91 LEU A O 1
ATOM 675 N N . GLN A 1 92 ? 4.797 8.436 0.471 1.00 93.12 92 GLN A N 1
ATOM 676 C CA . GLN A 1 92 ? 5.555 9.618 0.922 1.00 93.12 92 GLN A CA 1
ATOM 677 C C . GLN A 1 92 ? 6.299 9.395 2.248 1.00 93.12 92 GLN A C 1
ATOM 679 O O . GLN A 1 92 ? 7.357 9.974 2.467 1.00 93.12 92 GLN A O 1
ATOM 684 N N . GLU A 1 93 ? 5.739 8.574 3.139 1.00 93.19 93 GLU A N 1
ATOM 685 C CA . GLU A 1 93 ? 6.294 8.292 4.467 1.00 93.19 93 GLU A CA 1
ATOM 686 C C . GLU A 1 93 ? 7.287 7.112 4.468 1.00 93.19 93 GLU 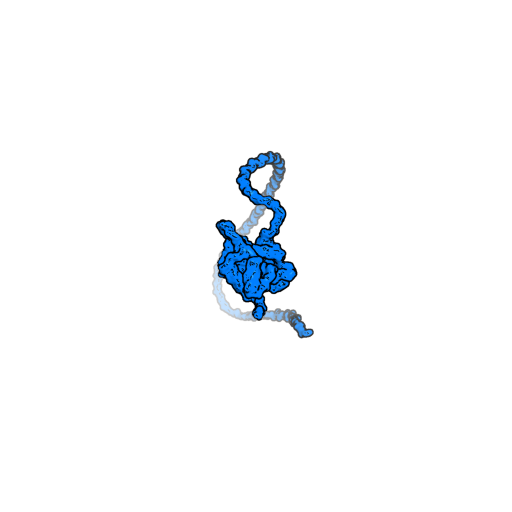A C 1
ATOM 688 O O . GLU A 1 93 ? 8.200 7.090 5.292 1.00 93.19 93 GLU A O 1
ATOM 693 N N . LEU A 1 94 ? 7.123 6.132 3.566 1.00 96.06 94 LEU A N 1
ATOM 694 C CA . LEU A 1 94 ? 7.776 4.817 3.674 1.00 96.06 94 LEU A CA 1
ATOM 695 C C . LEU A 1 94 ? 8.479 4.305 2.407 1.00 96.06 94 LEU A C 1
ATOM 697 O O . LEU A 1 94 ? 9.169 3.295 2.514 1.00 96.06 94 LEU A O 1
ATOM 701 N N . LEU A 1 95 ? 8.327 4.918 1.227 1.00 96.94 95 LEU A N 1
ATOM 702 C CA . LEU A 1 95 ? 9.020 4.452 0.018 1.00 96.94 95 LEU A CA 1
ATOM 703 C C . LEU A 1 95 ? 10.440 5.034 -0.047 1.00 96.94 95 LEU A C 1
ATOM 705 O O . LEU A 1 95 ? 10.614 6.234 -0.242 1.00 96.94 95 LEU A O 1
ATOM 709 N N . THR A 1 96 ? 11.461 4.183 0.068 1.00 97.00 96 THR A N 1
ATOM 710 C CA . THR A 1 96 ? 12.879 4.582 -0.044 1.00 97.00 96 THR A CA 1
ATOM 711 C C . THR A 1 96 ? 13.474 4.324 -1.431 1.00 97.00 96 T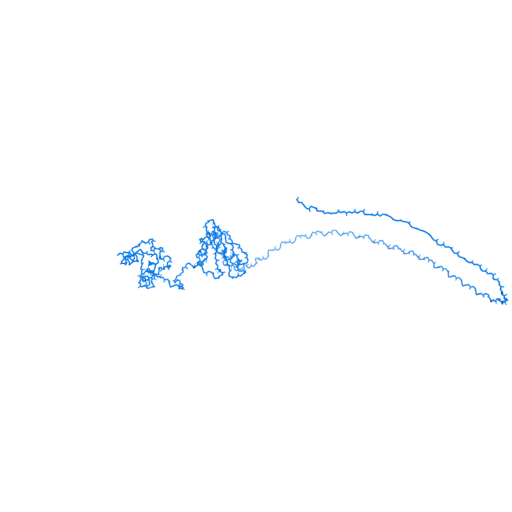HR A C 1
ATOM 713 O O . THR A 1 96 ? 14.522 4.878 -1.755 1.00 97.00 96 THR A O 1
ATOM 716 N N . GLY A 1 97 ? 12.806 3.527 -2.270 1.00 96.62 97 GLY A N 1
ATOM 717 C CA . GLY A 1 97 ? 13.186 3.290 -3.664 1.00 96.62 97 GLY A CA 1
ATOM 718 C C . GLY A 1 97 ? 12.215 2.357 -4.389 1.00 96.62 97 GLY A C 1
ATOM 719 O O . GLY A 1 97 ? 11.450 1.634 -3.748 1.00 96.62 97 GLY A O 1
ATOM 720 N N . ALA A 1 98 ? 12.244 2.371 -5.723 1.00 97.75 98 ALA A N 1
ATOM 721 C CA . ALA A 1 98 ? 11.463 1.474 -6.572 1.00 97.75 98 ALA A CA 1
ATOM 722 C C . ALA A 1 98 ? 12.238 1.119 -7.851 1.00 97.75 98 ALA A C 1
ATOM 724 O O . ALA A 1 98 ? 12.690 2.011 -8.567 1.00 97.75 98 ALA A O 1
ATOM 725 N N . GLU A 1 99 ? 12.347 -0.172 -8.155 1.00 97.81 99 GLU A N 1
ATOM 726 C CA . GLU A 1 99 ? 12.991 -0.714 -9.360 1.00 97.81 99 GLU A CA 1
ATOM 727 C C . GLU A 1 99 ? 12.072 -1.745 -10.030 1.00 97.81 99 GLU A C 1
ATOM 729 O O . GLU A 1 99 ? 11.220 -2.335 -9.366 1.00 97.81 99 GLU A O 1
ATOM 734 N N . ALA A 1 100 ? 12.217 -1.987 -11.338 1.00 97.75 100 ALA A N 1
ATOM 735 C CA . ALA A 1 100 ? 11.331 -2.901 -12.063 1.00 97.75 100 ALA A CA 1
ATOM 736 C C . ALA A 1 100 ? 12.014 -3.699 -13.182 1.00 97.75 100 ALA A C 1
ATOM 738 O O . ALA A 1 100 ? 12.808 -3.161 -13.956 1.00 97.75 100 ALA A O 1
ATOM 739 N N . SER A 1 101 ? 11.616 -4.965 -13.315 1.00 97.56 101 SER A N 1
ATOM 740 C CA . SER A 1 101 ? 12.029 -5.892 -14.370 1.00 97.56 101 SER A CA 1
ATOM 741 C C . SER A 1 101 ? 10.795 -6.593 -14.947 1.00 97.56 101 SER A C 1
ATOM 743 O O . SER A 1 101 ? 10.126 -7.367 -14.260 1.00 97.56 101 SER A O 1
ATOM 745 N N . GLY A 1 102 ? 10.447 -6.278 -16.200 1.00 97.00 102 GLY A N 1
ATOM 746 C CA . GLY A 1 102 ? 9.180 -6.703 -16.806 1.00 97.00 102 GLY A CA 1
ATOM 747 C C . GLY A 1 102 ? 7.976 -6.185 -16.013 1.00 97.00 102 GLY A C 1
ATOM 748 O O . GLY A 1 102 ? 7.822 -4.976 -15.828 1.00 97.00 102 GLY A O 1
ATOM 749 N N . ASN A 1 103 ? 7.148 -7.103 -15.511 1.00 97.50 103 ASN A N 1
ATOM 750 C CA . ASN A 1 103 ? 6.008 -6.808 -14.642 1.00 97.50 103 ASN A CA 1
ATOM 751 C C . ASN A 1 103 ? 6.302 -6.947 -13.138 1.00 97.50 103 ASN A C 1
ATOM 753 O O . ASN A 1 103 ? 5.406 -6.750 -12.318 1.00 97.50 103 ASN A O 1
ATOM 757 N N . LEU A 1 104 ? 7.528 -7.310 -12.761 1.00 98.31 104 LEU A N 1
ATOM 758 C CA . LEU A 1 104 ? 7.943 -7.409 -11.367 1.00 98.31 104 LEU A CA 1
ATOM 759 C C . LEU A 1 104 ? 8.520 -6.067 -10.918 1.00 98.31 104 LEU A C 1
ATOM 761 O O . LEU A 1 104 ? 9.460 -5.560 -11.530 1.00 98.31 104 LEU A O 1
ATOM 765 N N . VAL A 1 105 ? 7.975 -5.504 -9.842 1.00 98.56 105 VAL A N 1
ATOM 766 C CA . VAL A 1 105 ? 8.444 -4.252 -9.237 1.00 98.56 105 VAL A CA 1
ATOM 767 C C . VAL A 1 105 ? 8.906 -4.523 -7.814 1.00 98.56 105 VAL A C 1
ATOM 769 O O . VAL A 1 105 ? 8.171 -5.106 -7.020 1.00 98.56 105 VAL A O 1
ATOM 772 N N . VAL A 1 106 ? 10.115 -4.083 -7.485 1.00 98.62 106 VAL A N 1
ATOM 773 C CA . VAL A 1 106 ? 10.697 -4.162 -6.146 1.00 98.62 106 VAL A CA 1
ATOM 774 C C . VAL A 1 106 ? 10.631 -2.775 -5.521 1.00 98.62 106 VAL A C 1
ATOM 776 O O . VAL A 1 106 ? 11.294 -1.849 -5.982 1.00 98.62 106 VAL A O 1
ATOM 779 N N . LEU A 1 107 ? 9.828 -2.629 -4.471 1.00 98.38 107 LEU A N 1
ATOM 780 C CA . LEU A 1 107 ? 9.772 -1.427 -3.642 1.00 98.38 107 LEU A CA 1
ATOM 781 C C . LEU A 1 107 ? 10.630 -1.639 -2.392 1.00 98.38 107 LEU A C 1
ATOM 783 O O . LEU A 1 107 ? 10.606 -2.724 -1.807 1.00 98.38 107 LEU A O 1
ATOM 787 N N . ARG A 1 108 ? 11.352 -0.604 -1.958 1.00 98.38 108 ARG A N 1
ATOM 788 C CA . ARG A 1 108 ? 12.120 -0.596 -0.705 1.00 98.38 108 ARG A CA 1
ATOM 789 C C . ARG A 1 108 ? 11.488 0.341 0.315 1.00 98.38 108 ARG A C 1
ATOM 791 O O . ARG A 1 108 ? 10.901 1.362 -0.050 1.00 98.38 108 ARG A O 1
ATOM 798 N N . THR A 1 109 ? 11.614 -0.022 1.586 1.00 98.19 109 THR A N 1
ATOM 799 C CA . THR A 1 109 ? 11.102 0.725 2.738 1.00 98.19 109 THR A CA 1
ATOM 800 C C . THR A 1 109 ? 12.146 0.779 3.858 1.00 98.19 109 THR A C 1
ATOM 802 O O . THR A 1 109 ? 13.180 0.114 3.767 1.00 98.19 109 THR A O 1
ATOM 805 N N . PRO A 1 110 ? 11.912 1.525 4.954 1.00 97.38 110 PRO A N 1
ATOM 806 C CA . PRO A 1 110 ? 12.614 1.279 6.210 1.00 97.38 110 PRO A CA 1
ATOM 807 C C . PRO A 1 110 ? 12.370 -0.158 6.726 1.00 97.38 110 PRO A C 1
ATOM 809 O O . PRO A 1 110 ? 11.370 -0.776 6.333 1.00 97.38 110 PRO A O 1
ATOM 812 N N . PRO A 1 111 ? 13.224 -0.675 7.631 1.00 96.44 111 PRO A N 1
ATOM 813 C CA . PRO A 1 111 ? 13.009 -1.962 8.294 1.00 96.44 111 PRO A CA 1
ATOM 814 C C . PRO A 1 111 ? 11.643 -2.050 8.988 1.00 96.44 111 PRO A C 1
ATOM 816 O O . PRO A 1 111 ? 11.151 -1.068 9.549 1.00 96.44 111 PRO A O 1
ATOM 819 N N . GLY A 1 112 ? 11.022 -3.224 8.933 1.00 93.94 112 GLY A N 1
ATOM 820 C CA . GLY A 1 112 ? 9.691 -3.528 9.468 1.00 93.94 112 GLY A CA 1
ATOM 821 C C . GLY A 1 112 ? 8.502 -2.863 8.758 1.00 93.94 112 GLY A C 1
ATOM 822 O O . GLY A 1 112 ? 7.353 -3.158 9.098 1.00 93.94 112 GLY A O 1
ATOM 823 N N . ALA A 1 113 ? 8.720 -1.969 7.787 1.00 95.75 113 ALA A N 1
ATOM 824 C CA . ALA A 1 113 ? 7.648 -1.169 7.186 1.00 95.75 113 ALA A CA 1
ATOM 825 C C . ALA A 1 113 ? 6.956 -1.832 5.977 1.00 95.75 113 ALA A C 1
ATOM 827 O O . ALA A 1 113 ? 5.826 -1.454 5.640 1.00 95.75 113 ALA A O 1
ATOM 828 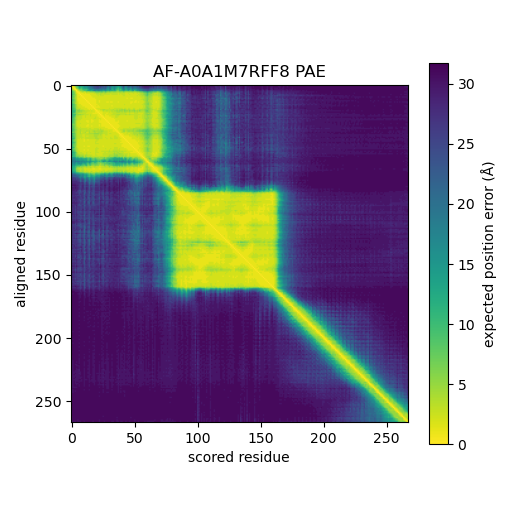N N . ALA A 1 114 ? 7.581 -2.829 5.339 1.00 97.06 114 ALA A N 1
ATOM 829 C CA . ALA A 1 114 ? 7.114 -3.397 4.072 1.00 97.06 114 ALA A CA 1
ATOM 830 C C . ALA A 1 114 ? 5.683 -3.958 4.152 1.00 97.06 114 ALA A C 1
ATOM 832 O O . ALA A 1 114 ? 4.849 -3.660 3.297 1.00 97.06 114 ALA A O 1
ATOM 833 N N . GLN A 1 115 ? 5.363 -4.700 5.218 1.00 96.62 115 GLN A N 1
ATOM 834 C CA . GLN A 1 115 ? 4.032 -5.285 5.450 1.00 96.62 115 GLN A CA 1
ATOM 835 C C . GLN A 1 115 ? 2.917 -4.223 5.514 1.00 96.62 115 GLN A C 1
ATOM 837 O O . GLN A 1 115 ? 1.811 -4.421 5.004 1.00 96.62 115 GLN A O 1
ATOM 842 N N . PHE A 1 116 ? 3.196 -3.070 6.130 1.00 94.88 116 PHE A N 1
ATOM 843 C CA . PHE A 1 116 ? 2.209 -2.005 6.317 1.00 94.88 116 PHE A CA 1
ATOM 844 C C . PHE A 1 116 ? 1.966 -1.192 5.036 1.00 94.88 116 PHE A C 1
ATOM 846 O O . PHE A 1 116 ? 0.829 -0.778 4.771 1.00 94.88 116 PHE A O 1
ATOM 853 N N . LEU A 1 117 ? 3.005 -0.995 4.219 1.00 95.50 117 LEU A N 1
ATOM 854 C CA . LEU A 1 117 ? 2.872 -0.372 2.903 1.00 95.50 117 LEU A CA 1
ATOM 855 C C . LEU A 1 117 ? 2.202 -1.327 1.896 1.00 95.50 117 LEU A C 1
ATOM 857 O O . LEU A 1 117 ? 1.289 -0.898 1.191 1.00 95.50 117 LEU A O 1
ATOM 861 N N . ALA A 1 118 ? 2.543 -2.621 1.902 1.00 95.50 118 ALA A N 1
ATOM 862 C CA . ALA A 1 118 ? 1.887 -3.652 1.089 1.00 95.50 118 ALA A CA 1
ATOM 863 C C . ALA A 1 118 ? 0.381 -3.755 1.382 1.00 95.50 118 ALA A C 1
ATOM 865 O O . ALA A 1 118 ? -0.434 -3.587 0.480 1.00 95.50 118 ALA A O 1
ATOM 866 N N . SER A 1 119 ? -0.018 -3.828 2.660 1.00 91.19 119 SER A N 1
ATOM 867 C CA . SER A 1 119 ? -1.442 -3.788 3.036 1.00 91.19 119 SER A CA 1
ATOM 868 C C . SER A 1 119 ? -2.130 -2.441 2.723 1.00 91.19 119 SER A C 1
ATOM 870 O O . SER A 1 119 ? -3.351 -2.330 2.833 1.00 91.19 119 SER A O 1
ATOM 872 N N . GLY A 1 120 ? -1.374 -1.397 2.360 1.00 91.19 120 GLY A N 1
ATOM 873 C CA . GLY A 1 120 ? -1.898 -0.168 1.756 1.00 91.19 120 GLY A CA 1
ATOM 874 C C . GLY A 1 120 ? -2.117 -0.302 0.246 1.00 91.19 120 GLY A C 1
ATOM 875 O O . GLY A 1 120 ? -3.163 0.108 -0.251 1.00 91.19 120 GLY A O 1
ATOM 876 N N . LEU A 1 121 ? -1.168 -0.919 -0.465 1.00 92.00 121 LEU A N 1
ATOM 877 C CA . LEU A 1 121 ? -1.264 -1.236 -1.893 1.00 92.00 121 LEU A CA 1
ATOM 878 C C . LEU A 1 121 ? -2.447 -2.168 -2.179 1.00 92.00 121 LEU A C 1
ATOM 880 O O . LEU A 1 121 ? -3.290 -1.820 -3.003 1.00 92.00 121 LEU A O 1
ATOM 884 N N . ASP A 1 122 ? -2.586 -3.278 -1.452 1.00 89.62 122 ASP A N 1
ATOM 885 C CA . ASP A 1 122 ? -3.672 -4.245 -1.675 1.00 89.62 122 ASP A CA 1
ATOM 886 C C . ASP A 1 122 ? -5.062 -3.602 -1.483 1.00 89.62 122 ASP A C 1
ATOM 888 O O . ASP A 1 122 ? -5.972 -3.793 -2.288 1.00 89.62 122 ASP A O 1
ATOM 892 N N . ARG A 1 123 ? -5.218 -2.766 -0.444 1.00 85.94 123 ARG A N 1
ATOM 893 C CA . ARG A 1 123 ? -6.476 -2.049 -0.144 1.00 85.94 123 ARG A CA 1
ATOM 894 C C . ARG A 1 123 ? -6.772 -0.886 -1.090 1.00 85.94 123 ARG A C 1
ATOM 896 O O . ARG A 1 123 ? -7.898 -0.398 -1.096 1.00 85.94 123 ARG A O 1
ATOM 903 N N . SER A 1 124 ? -5.790 -0.416 -1.860 1.00 84.69 124 SER A N 1
ATOM 904 C CA . SER A 1 124 ? -5.985 0.695 -2.802 1.00 84.69 124 SER A CA 1
ATOM 905 C C . SER A 1 124 ? -6.798 0.300 -4.041 1.00 84.69 124 SER A C 1
ATOM 907 O O . SER A 1 124 ? -7.322 1.178 -4.723 1.00 84.69 124 SER A O 1
ATOM 909 N N . GLY A 1 125 ? -6.913 -1.005 -4.330 1.00 80.38 125 GLY A N 1
ATOM 910 C CA . GLY A 1 125 ? -7.703 -1.528 -5.449 1.00 80.38 125 GLY A CA 1
ATOM 911 C C . GLY A 1 125 ? -7.160 -1.174 -6.839 1.00 80.38 125 GLY A C 1
ATOM 912 O O . GLY A 1 125 ? -7.922 -1.187 -7.804 1.00 80.38 125 GLY A O 1
ATOM 913 N N . LEU A 1 126 ? -5.872 -0.825 -6.958 1.00 86.44 126 LEU A N 1
ATOM 914 C CA . LEU A 1 126 ? -5.266 -0.417 -8.230 1.00 86.44 126 LEU A CA 1
ATOM 915 C C . LEU A 1 126 ? -5.345 -1.549 -9.281 1.00 86.44 126 LEU A C 1
ATOM 917 O O . LEU A 1 126 ? -4.735 -2.601 -9.080 1.00 86.44 126 LEU A O 1
ATOM 921 N N . PRO A 1 127 ? -6.034 -1.346 -10.424 1.00 83.81 127 PRO A N 1
ATOM 922 C CA . PRO A 1 127 ? -6.283 -2.409 -11.406 1.00 83.81 127 PRO A CA 1
ATOM 923 C C . PRO A 1 127 ? -5.001 -2.897 -12.097 1.00 83.81 127 PRO A C 1
ATOM 925 O O . PRO A 1 127 ? -4.932 -4.043 -12.549 1.00 83.81 127 PRO A O 1
ATOM 928 N N . ASP A 1 128 ? -3.978 -2.042 -12.133 1.00 87.25 128 ASP A N 1
ATOM 929 C CA . ASP A 1 128 ? -2.645 -2.295 -12.686 1.00 87.25 128 ASP A CA 1
ATOM 930 C C . ASP A 1 128 ? -1.893 -3.425 -11.955 1.00 87.25 128 ASP A C 1
ATOM 932 O O . ASP A 1 128 ? -0.933 -3.971 -12.498 1.00 87.25 128 ASP A O 1
ATOM 936 N N . ILE A 1 129 ? -2.302 -3.772 -10.728 1.00 93.56 129 ILE A N 1
ATOM 937 C CA . ILE A 1 129 ? -1.649 -4.751 -9.848 1.00 93.56 129 ILE A CA 1
ATOM 938 C C . ILE A 1 129 ? -2.401 -6.094 -9.899 1.00 93.56 129 ILE A C 1
ATOM 940 O O . ILE A 1 129 ? -3.631 -6.131 -9.941 1.00 93.56 129 ILE A O 1
ATOM 944 N N . ILE A 1 130 ? -1.663 -7.210 -9.886 1.00 94.75 130 ILE A N 1
ATOM 945 C CA . ILE A 1 130 ? -2.183 -8.568 -9.638 1.00 94.75 130 ILE A CA 1
ATOM 946 C C . ILE A 1 130 ? -2.196 -8.866 -8.132 1.00 94.75 130 ILE A C 1
ATOM 948 O O . ILE A 1 130 ? -3.192 -9.368 -7.620 1.00 94.75 130 ILE A O 1
ATOM 952 N N . GLY A 1 131 ? -1.105 -8.544 -7.431 1.00 92.12 131 GLY A N 1
ATOM 953 C CA . GLY A 1 131 ? -0.976 -8.660 -5.977 1.00 92.12 131 GLY A CA 1
ATOM 954 C C . GLY A 1 131 ? 0.400 -8.207 -5.481 1.00 92.12 131 GLY A C 1
ATOM 955 O O . GLY A 1 131 ? 1.270 -7.850 -6.286 1.00 92.12 131 GLY A O 1
ATOM 956 N N . THR A 1 132 ? 0.599 -8.235 -4.162 1.00 97.31 132 THR A N 1
ATOM 957 C CA . THR A 1 132 ? 1.874 -7.898 -3.510 1.00 97.31 132 THR A CA 1
ATOM 958 C C . THR A 1 132 ? 2.364 -9.016 -2.581 1.00 97.31 132 THR A C 1
ATOM 960 O O . THR A 1 132 ? 1.582 -9.843 -2.113 1.00 97.31 132 THR A O 1
ATOM 963 N N . ILE A 1 133 ? 3.676 -9.066 -2.335 1.00 97.75 133 ILE A N 1
ATOM 964 C CA . ILE A 1 133 ? 4.325 -9.932 -1.340 1.00 97.75 133 ILE A CA 1
ATOM 965 C C . ILE A 1 133 ? 5.360 -9.084 -0.596 1.00 97.75 133 ILE A C 1
ATOM 967 O O . ILE A 1 133 ? 6.272 -8.542 -1.217 1.00 97.75 133 ILE A O 1
ATOM 971 N N . ALA A 1 134 ? 5.242 -8.975 0.726 1.00 97.56 134 ALA A N 1
ATOM 972 C CA . ALA A 1 134 ? 6.163 -8.203 1.558 1.00 97.56 134 ALA A CA 1
ATOM 973 C C . ALA A 1 134 ? 7.120 -9.095 2.362 1.00 97.56 134 ALA A C 1
ATOM 975 O O . ALA A 1 134 ? 6.721 -10.129 2.901 1.00 97.56 134 ALA A O 1
ATOM 976 N N . GLY A 1 135 ? 8.371 -8.645 2.473 1.00 97.25 135 GLY A N 1
ATOM 977 C CA . GLY A 1 135 ? 9.342 -9.075 3.478 1.00 97.25 135 GLY A CA 1
ATOM 978 C C . GLY A 1 135 ? 9.318 -8.138 4.691 1.00 97.25 135 GLY A C 1
ATOM 979 O O . GLY A 1 135 ? 8.247 -7.826 5.213 1.00 97.25 135 GLY A O 1
ATOM 980 N N . ASP A 1 136 ? 10.494 -7.679 5.123 1.00 97.38 136 ASP A N 1
ATOM 981 C CA . ASP A 1 136 ? 10.657 -6.710 6.220 1.00 97.38 136 ASP A CA 1
ATOM 982 C C . ASP A 1 136 ? 10.827 -5.263 5.709 1.00 97.38 136 ASP A C 1
ATOM 984 O O . ASP A 1 136 ? 10.071 -4.368 6.089 1.00 97.38 136 ASP A O 1
ATOM 988 N N . ASP A 1 137 ? 11.762 -5.065 4.774 1.00 97.44 137 ASP A N 1
ATOM 989 C CA . ASP A 1 137 ? 12.174 -3.775 4.193 1.00 97.44 137 ASP A CA 1
ATOM 990 C C . ASP A 1 137 ? 11.935 -3.683 2.665 1.00 97.44 137 ASP A C 1
ATOM 992 O O . ASP A 1 137 ? 12.377 -2.749 1.990 1.00 97.44 137 ASP A O 1
ATOM 996 N N . THR A 1 138 ? 11.308 -4.717 2.098 1.00 98.00 138 THR A N 1
ATOM 997 C CA . THR A 1 138 ? 11.214 -4.965 0.656 1.00 98.00 138 THR A CA 1
ATOM 998 C C . THR A 1 138 ? 9.834 -5.521 0.306 1.00 98.00 138 THR A C 1
ATOM 1000 O O . THR A 1 138 ? 9.335 -6.418 0.989 1.00 98.00 138 THR A O 1
ATOM 1003 N N . ILE A 1 139 ? 9.223 -5.026 -0.773 1.00 98.56 139 ILE A N 1
ATOM 1004 C CA . ILE A 1 139 ? 7.938 -5.506 -1.307 1.00 98.56 139 ILE A CA 1
ATOM 1005 C C . ILE A 1 139 ? 8.118 -5.868 -2.779 1.00 98.56 139 ILE A C 1
ATOM 1007 O O . ILE A 1 139 ? 8.576 -5.043 -3.567 1.00 98.56 139 ILE A O 1
ATOM 1011 N N . LEU A 1 140 ? 7.698 -7.072 -3.160 1.00 98.56 140 LEU A N 1
ATOM 1012 C CA . LEU A 1 140 ? 7.472 -7.446 -4.551 1.00 98.56 140 LEU A CA 1
ATOM 1013 C C . LEU A 1 140 ? 6.025 -7.106 -4.928 1.00 98.56 140 LEU A C 1
ATOM 1015 O O . LEU A 1 140 ? 5.085 -7.627 -4.331 1.00 98.56 140 LEU A O 1
ATOM 1019 N N . VAL A 1 141 ? 5.842 -6.257 -5.934 1.00 98.12 141 VAL A N 1
ATOM 1020 C CA . VAL A 1 141 ? 4.547 -5.959 -6.558 1.00 98.12 141 VAL A CA 1
ATOM 1021 C C . VAL A 1 141 ? 4.542 -6.577 -7.951 1.00 98.12 141 VAL A C 1
ATOM 1023 O O . VAL A 1 141 ? 5.481 -6.384 -8.721 1.00 98.12 141 VAL A O 1
ATOM 1026 N N . ILE A 1 142 ? 3.488 -7.322 -8.282 1.00 97.56 142 ILE A N 1
ATOM 1027 C CA . ILE A 1 142 ? 3.329 -7.949 -9.598 1.00 97.56 142 ILE A CA 1
ATOM 1028 C C . ILE A 1 142 ? 2.293 -7.144 -10.383 1.00 97.56 142 ILE A C 1
ATOM 1030 O O . ILE A 1 142 ? 1.124 -7.107 -9.994 1.00 97.56 142 ILE A O 1
ATOM 1034 N N . THR A 1 143 ? 2.695 -6.502 -11.482 1.00 97.38 143 THR A N 1
ATOM 1035 C CA . THR A 1 143 ? 1.774 -5.772 -12.366 1.00 97.38 143 THR A CA 1
ATOM 1036 C C . THR A 1 143 ? 1.091 -6.695 -13.376 1.00 97.38 143 THR A C 1
ATOM 1038 O O . THR A 1 143 ? 1.572 -7.784 -13.702 1.00 97.38 143 THR A O 1
ATOM 1041 N N . ARG A 1 144 ? -0.074 -6.254 -13.858 1.00 95.38 144 ARG A N 1
ATOM 1042 C CA . ARG A 1 144 ? -0.977 -7.008 -14.740 1.00 95.38 144 ARG A CA 1
ATOM 1043 C C . ARG A 1 144 ? -0.543 -7.009 -16.203 1.00 95.38 144 ARG A C 1
ATOM 1045 O O . ARG A 1 144 ? -0.742 -8.003 -16.893 1.00 95.38 144 ARG A O 1
ATOM 1052 N N . ASP A 1 145 ? 0.052 -5.911 -16.651 1.00 95.12 145 ASP A N 1
ATOM 1053 C CA . ASP A 1 145 ? 0.727 -5.806 -17.944 1.00 95.12 145 ASP A CA 1
ATOM 1054 C C . ASP A 1 145 ? 2.157 -6.383 -17.822 1.00 95.12 145 ASP A C 1
ATOM 1056 O O . ASP A 1 145 ? 2.894 -5.925 -16.938 1.00 95.12 145 ASP A O 1
ATOM 1060 N N . PRO A 1 146 ? 2.572 -7.340 -18.686 1.00 94.25 146 PRO A N 1
ATOM 1061 C CA . PRO A 1 146 ? 3.949 -7.839 -18.800 1.00 94.25 146 PRO A CA 1
ATOM 1062 C C . PRO A 1 146 ? 5.048 -6.764 -18.901 1.00 94.25 146 PRO A C 1
ATOM 1064 O O . PRO A 1 146 ? 6.179 -7.022 -18.492 1.00 94.25 146 PRO A O 1
ATOM 1067 N N . ALA A 1 147 ? 4.736 -5.573 -19.422 1.00 93.94 147 ALA A N 1
ATOM 1068 C CA . ALA A 1 147 ? 5.645 -4.428 -19.525 1.00 93.94 147 ALA A CA 1
ATOM 1069 C C . ALA A 1 147 ? 5.365 -3.313 -18.491 1.00 93.94 147 ALA A C 1
ATOM 1071 O O . ALA A 1 147 ? 6.115 -2.339 -18.403 1.00 93.94 147 ALA A O 1
ATOM 1072 N N . GLY A 1 148 ? 4.300 -3.440 -17.691 1.00 92.69 148 GLY A N 1
ATOM 1073 C CA . GLY A 1 148 ? 3.781 -2.362 -16.84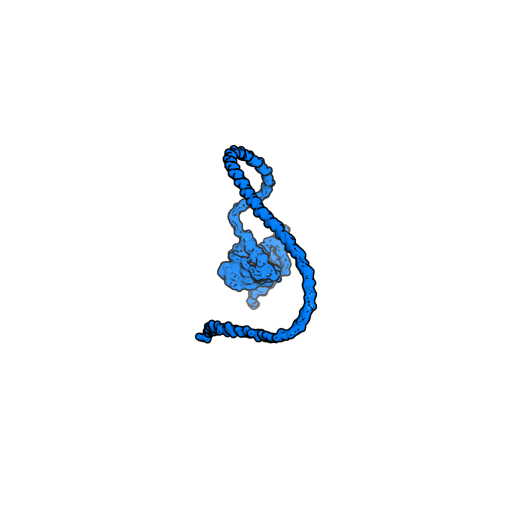1 1.00 92.69 148 GLY A CA 1
ATOM 1074 C C . GLY A 1 148 ? 4.636 -1.997 -15.623 1.00 92.69 148 GLY A C 1
ATOM 1075 O O . GLY A 1 148 ? 4.409 -0.945 -15.022 1.00 92.69 148 GLY A O 1
ATOM 1076 N N . GLY A 1 149 ? 5.622 -2.820 -15.250 1.00 96.69 149 GLY A N 1
ATOM 1077 C CA . GLY A 1 149 ? 6.369 -2.651 -14.002 1.00 96.69 149 GLY A CA 1
ATOM 1078 C C . GLY A 1 149 ? 7.157 -1.340 -13.939 1.00 96.69 149 GLY A C 1
ATOM 1079 O O . GLY A 1 149 ? 7.106 -0.636 -12.933 1.00 96.69 149 GLY A O 1
ATOM 1080 N N . GLN A 1 150 ? 7.824 -0.957 -15.031 1.00 97.31 150 GLN A N 1
ATOM 1081 C CA . GLN A 1 150 ? 8.571 0.308 -15.117 1.00 97.31 150 GLN A CA 1
ATOM 1082 C C . GLN A 1 150 ? 7.653 1.535 -14.985 1.00 97.31 150 GLN A C 1
ATOM 1084 O O . GLN A 1 150 ? 7.955 2.462 -14.233 1.00 97.31 150 GLN A O 1
ATOM 1089 N N . ALA A 1 151 ? 6.486 1.513 -15.638 1.00 94.75 151 ALA A N 1
ATOM 1090 C CA . ALA A 1 151 ? 5.491 2.577 -15.507 1.00 94.75 151 ALA A CA 1
ATOM 1091 C C . ALA A 1 151 ? 4.937 2.668 -14.072 1.00 94.75 151 ALA A C 1
ATOM 1093 O O . ALA A 1 151 ? 4.761 3.767 -13.544 1.00 94.75 151 ALA A O 1
ATOM 1094 N N . PHE A 1 152 ? 4.710 1.527 -13.413 1.00 95.69 152 PHE A N 1
ATOM 1095 C CA . PHE A 1 152 ? 4.257 1.486 -12.024 1.00 95.69 152 PHE A CA 1
ATOM 1096 C C . PHE A 1 152 ? 5.328 1.973 -11.030 1.00 95.69 152 PHE A C 1
ATOM 1098 O O . PHE A 1 152 ? 5.003 2.734 -10.119 1.00 95.69 152 PHE A O 1
ATOM 1105 N N . ALA A 1 153 ? 6.599 1.604 -11.214 1.00 96.44 153 ALA A N 1
ATOM 1106 C CA . ALA A 1 153 ? 7.702 2.077 -10.374 1.00 96.44 153 ALA A CA 1
ATOM 1107 C C . ALA A 1 153 ? 7.845 3.608 -10.430 1.00 96.44 153 ALA A C 1
ATOM 1109 O O . ALA A 1 153 ? 7.893 4.266 -9.388 1.00 96.44 153 ALA A O 1
ATOM 1110 N N . ALA A 1 154 ? 7.809 4.189 -11.635 1.00 94.44 154 ALA A N 1
ATOM 1111 C CA . ALA A 1 154 ? 7.822 5.640 -11.821 1.00 94.44 154 ALA A CA 1
ATOM 1112 C C . ALA A 1 154 ? 6.609 6.321 -11.155 1.00 94.44 154 ALA A C 1
ATOM 1114 O O . ALA A 1 154 ? 6.771 7.300 -10.428 1.00 94.44 154 ALA A O 1
ATOM 1115 N N . LYS A 1 155 ? 5.403 5.762 -11.332 1.00 92.88 155 LYS A N 1
ATOM 1116 C CA . LYS A 1 155 ? 4.147 6.221 -10.707 1.00 92.88 155 LYS A CA 1
ATOM 1117 C C . LYS A 1 155 ? 4.221 6.214 -9.171 1.00 92.88 155 LYS A C 1
ATOM 1119 O O . LYS A 1 155 ? 3.744 7.153 -8.534 1.00 92.88 155 LYS A O 1
ATOM 1124 N N . ALA A 1 156 ? 4.849 5.193 -8.581 1.00 93.81 156 ALA A N 1
ATOM 1125 C CA . ALA A 1 156 ? 5.040 5.066 -7.136 1.00 93.81 156 ALA A CA 1
ATOM 1126 C C . ALA A 1 156 ? 6.024 6.105 -6.567 1.00 93.81 156 ALA A C 1
ATOM 1128 O O . ALA A 1 156 ? 5.721 6.725 -5.547 1.00 93.81 156 ALA A O 1
ATOM 1129 N N . LEU A 1 157 ? 7.153 6.348 -7.243 1.00 93.94 157 LEU A N 1
ATOM 1130 C CA . LEU A 1 157 ? 8.119 7.389 -6.862 1.00 93.94 157 LEU A CA 1
ATOM 1131 C C . LEU A 1 157 ? 7.517 8.796 -6.992 1.00 93.94 157 LEU A C 1
ATOM 1133 O O . LEU A 1 157 ? 7.608 9.603 -6.074 1.00 93.94 157 LEU A O 1
ATOM 1137 N N . ASP A 1 158 ? 6.819 9.073 -8.092 1.00 91.75 158 ASP A N 1
ATOM 1138 C CA . ASP A 1 158 ? 6.101 10.332 -8.328 1.00 91.75 158 ASP A CA 1
ATOM 1139 C C . ASP A 1 158 ? 5.006 10.576 -7.257 1.00 91.75 158 ASP A C 1
ATOM 1141 O O . ASP A 1 158 ? 4.814 11.691 -6.767 1.00 91.75 158 ASP A O 1
ATOM 1145 N N . TRP A 1 159 ? 4.325 9.525 -6.778 1.00 91.25 159 TRP A N 1
ATOM 1146 C CA . TRP A 1 159 ? 3.461 9.614 -5.591 1.00 91.25 159 TRP A CA 1
ATOM 1147 C C . TRP A 1 159 ? 4.226 9.912 -4.288 1.00 91.25 159 TRP A C 1
ATOM 1149 O O . TRP A 1 159 ? 3.769 10.764 -3.520 1.00 91.25 159 TRP A O 1
ATOM 1159 N N . ALA A 1 160 ? 5.380 9.278 -4.056 1.00 90.19 160 ALA A N 1
ATOM 1160 C CA . ALA A 1 160 ? 6.214 9.501 -2.871 1.00 90.19 160 ALA A CA 1
ATOM 1161 C C . ALA A 1 160 ? 6.850 10.906 -2.819 1.00 90.19 160 ALA A C 1
ATOM 1163 O O . ALA A 1 160 ? 6.954 11.501 -1.749 1.00 90.19 160 ALA A O 1
ATOM 1164 N N . HIS A 1 161 ? 7.213 11.490 -3.961 1.00 85.19 161 HIS A N 1
ATOM 1165 C CA . HIS A 1 161 ? 7.805 12.832 -4.013 1.00 85.19 161 HIS A CA 1
ATOM 1166 C C . HIS A 1 161 ? 6.767 13.966 -3.999 1.00 85.19 161 HIS A C 1
ATOM 1168 O O . HIS A 1 161 ? 7.089 15.090 -3.614 1.00 85.19 161 HIS A O 1
ATOM 1174 N N . ARG A 1 162 ? 5.492 13.686 -4.309 1.00 71.81 162 ARG A N 1
ATOM 1175 C CA . ARG A 1 162 ? 4.390 14.670 -4.227 1.00 71.81 162 ARG A CA 1
ATOM 1176 C C . ARG A 1 162 ? 4.112 15.230 -2.822 1.00 71.81 162 ARG A C 1
ATOM 1178 O O . ARG A 1 162 ? 3.372 16.202 -2.712 1.00 71.81 162 ARG A O 1
ATOM 1185 N N . GLY A 1 163 ? 4.686 14.644 -1.767 1.00 53.59 163 GLY A N 1
ATOM 1186 C CA . GLY A 1 163 ? 4.611 15.158 -0.392 1.00 53.59 163 GLY A CA 1
ATOM 1187 C C . GLY A 1 163 ? 5.824 15.996 0.024 1.00 53.59 163 GLY A C 1
ATOM 1188 O O . GLY A 1 163 ? 5.737 16.784 0.963 1.00 53.59 163 GLY A O 1
ATOM 1189 N N . THR A 1 164 ? 6.954 15.863 -0.676 1.00 45.94 164 THR A N 1
ATOM 1190 C CA . THR A 1 164 ? 8.206 16.551 -0.343 1.00 45.94 164 THR A CA 1
ATOM 1191 C C . THR A 1 164 ? 8.332 17.855 -1.123 1.00 45.94 164 THR A C 1
ATOM 1193 O O . THR A 1 164 ? 9.185 17.984 -1.999 1.00 45.94 164 THR A O 1
ATOM 1196 N N . THR A 1 165 ? 7.501 18.849 -0.803 1.00 37.38 165 THR A N 1
ATOM 1197 C CA . THR A 1 165 ? 7.796 20.235 -1.193 1.00 37.38 165 THR A CA 1
ATOM 1198 C C . THR A 1 165 ? 9.016 20.729 -0.413 1.00 37.38 165 THR A C 1
ATOM 1200 O O . THR A 1 165 ? 8.943 20.788 0.820 1.00 37.38 165 THR A O 1
ATOM 1203 N N . PRO A 1 166 ? 10.099 21.184 -1.071 1.00 41.59 166 PRO A N 1
ATOM 1204 C CA . PRO A 1 166 ? 10.960 22.194 -0.469 1.00 41.59 166 PRO A CA 1
ATOM 1205 C C . PRO A 1 166 ? 10.089 23.383 -0.038 1.00 41.59 166 PRO A C 1
ATOM 1207 O O . PRO A 1 166 ? 9.120 23.711 -0.731 1.00 41.59 166 PRO A O 1
ATOM 1210 N N . GLY A 1 167 ? 10.414 24.023 1.092 1.00 40.22 167 GLY A N 1
ATOM 1211 C CA . GLY A 1 167 ? 9.698 25.220 1.555 1.00 40.22 167 GLY A CA 1
ATOM 1212 C C . GLY A 1 167 ? 9.569 26.239 0.414 1.00 40.22 167 GLY A C 1
ATOM 1213 O O . GLY A 1 167 ? 10.521 26.386 -0.354 1.00 40.22 167 GLY A O 1
ATOM 1214 N N . PRO A 1 168 ? 8.391 26.863 0.236 1.00 41.31 168 PRO A N 1
ATOM 1215 C CA . PRO A 1 168 ? 7.860 27.183 -1.082 1.00 41.31 168 PRO A CA 1
ATOM 1216 C C . PRO A 1 168 ? 8.827 27.990 -1.947 1.00 41.31 168 PRO A C 1
ATOM 1218 O O . PRO A 1 168 ? 8.979 29.202 -1.781 1.00 41.31 168 PRO A O 1
ATOM 1221 N N . ALA A 1 169 ? 9.381 27.320 -2.962 1.00 50.66 169 ALA A N 1
ATOM 1222 C CA . ALA A 1 169 ? 9.638 27.991 -4.224 1.00 50.66 169 ALA A CA 1
ATOM 1223 C C . ALA A 1 169 ? 8.318 28.665 -4.628 1.00 50.66 169 ALA A C 1
ATOM 1225 O O . ALA A 1 169 ? 7.269 28.013 -4.630 1.00 50.66 169 ALA A O 1
ATOM 1226 N N . GLY A 1 170 ? 8.359 29.980 -4.858 1.00 36.34 170 GLY A N 1
ATOM 1227 C CA . GLY A 1 170 ? 7.156 30.772 -5.105 1.00 36.34 170 GLY A CA 1
ATOM 1228 C C . GLY A 1 170 ? 6.312 30.161 -6.222 1.00 36.34 170 GLY A C 1
ATOM 1229 O O . GLY A 1 170 ? 6.866 29.568 -7.150 1.00 36.34 170 GLY A O 1
ATOM 1230 N N . ALA A 1 171 ? 4.985 30.291 -6.109 1.00 40.97 171 ALA A N 1
ATOM 1231 C CA . ALA A 1 171 ? 4.045 29.758 -7.093 1.00 40.97 171 ALA A CA 1
ATOM 1232 C C . ALA A 1 171 ? 4.548 30.057 -8.517 1.00 40.97 171 ALA A C 1
ATOM 1234 O O . ALA A 1 171 ? 4.941 31.206 -8.751 1.00 40.97 171 ALA A O 1
ATOM 1235 N N . PRO A 1 172 ? 4.566 29.070 -9.442 1.00 46.56 172 PRO A N 1
ATOM 1236 C CA . PRO A 1 172 ? 5.031 29.290 -10.803 1.00 46.56 172 PRO A CA 1
ATOM 1237 C C . PRO A 1 172 ? 4.331 30.521 -11.354 1.00 46.56 172 PRO A C 1
ATOM 1239 O O . PRO A 1 172 ? 3.101 30.544 -11.441 1.00 46.56 172 PRO A O 1
ATOM 1242 N N . GLY A 1 173 ? 5.110 31.570 -11.624 1.00 38.03 173 GLY A N 1
ATOM 1243 C CA . GLY A 1 173 ? 4.543 32.830 -12.071 1.00 38.03 173 GLY A CA 1
ATOM 1244 C C . GLY A 1 173 ? 3.679 32.559 -13.293 1.00 38.03 173 GLY A C 1
ATOM 1245 O O . GLY A 1 173 ? 4.092 31.794 -14.170 1.00 38.03 173 GLY A O 1
ATOM 1246 N N . HIS A 1 174 ? 2.495 33.179 -13.356 1.00 46.75 174 HIS A N 1
ATOM 1247 C CA . HIS A 1 174 ? 1.780 33.294 -14.626 1.00 46.75 174 HIS A CA 1
ATOM 1248 C C . HIS A 1 174 ? 2.820 33.699 -15.671 1.00 46.75 174 HIS A C 1
ATOM 1250 O O . HIS A 1 174 ? 3.530 34.674 -15.406 1.00 46.75 174 HIS A O 1
ATOM 1256 N N . PRO A 1 175 ? 2.990 32.944 -16.773 1.00 44.66 175 PRO A N 1
ATOM 1257 C CA . PRO A 1 175 ? 4.067 33.211 -17.705 1.00 44.66 175 PRO A CA 1
ATOM 1258 C C . PRO A 1 175 ? 3.879 34.633 -18.210 1.00 44.66 175 PRO A C 1
ATOM 1260 O O . PRO A 1 175 ? 2.929 34.910 -18.944 1.00 44.66 175 PRO A O 1
ATOM 1263 N N . SER A 1 176 ? 4.750 35.536 -17.751 1.00 37.66 176 SER A N 1
ATOM 1264 C CA . SER A 1 176 ? 4.776 36.914 -18.213 1.00 37.66 176 SER A CA 1
ATOM 1265 C C . SER A 1 176 ? 4.795 36.853 -19.727 1.00 37.66 176 SER A C 1
ATOM 1267 O O . SER A 1 176 ? 5.662 36.166 -20.277 1.00 37.66 176 SER A O 1
ATOM 1269 N N . THR A 1 177 ? 3.845 37.528 -20.384 1.00 48.25 177 THR A N 1
ATOM 1270 C CA . THR A 1 177 ? 3.855 37.697 -21.840 1.00 48.25 177 THR A CA 1
ATOM 1271 C C . THR A 1 177 ? 5.293 38.017 -22.234 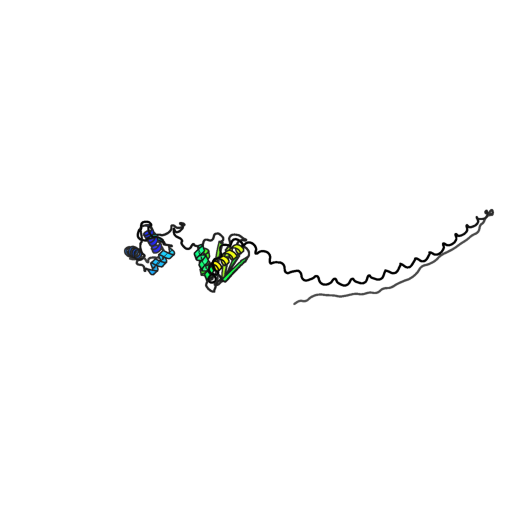1.00 48.25 177 THR A C 1
ATOM 1273 O O . THR A 1 177 ? 5.808 38.996 -21.685 1.00 48.25 177 THR A O 1
ATOM 1276 N N . PRO A 1 178 ? 5.976 37.173 -23.040 1.00 46.75 178 PRO A N 1
ATOM 1277 C CA . PRO A 1 178 ? 7.417 37.284 -23.215 1.00 46.75 178 PRO A CA 1
ATOM 1278 C C . PRO A 1 178 ? 7.769 38.712 -23.598 1.00 46.75 178 PRO A C 1
ATOM 1280 O O . PRO A 1 178 ? 7.316 39.191 -24.635 1.00 46.75 178 PRO A O 1
ATOM 1283 N N . GLY A 1 179 ? 8.479 39.405 -22.701 1.00 43.44 179 GLY A N 1
ATOM 1284 C CA . GLY A 1 179 ? 8.736 40.831 -22.863 1.00 43.44 179 GLY A CA 1
ATOM 1285 C C . GLY A 1 179 ? 9.426 41.059 -24.199 1.00 43.44 179 GLY A C 1
ATOM 1286 O O . GLY A 1 179 ? 10.354 40.309 -24.516 1.00 43.44 179 GLY A O 1
ATOM 1287 N N . ASP A 1 180 ? 8.944 42.044 -24.966 1.00 49.31 180 ASP A N 1
ATOM 1288 C CA . ASP A 1 180 ? 9.428 42.323 -26.320 1.00 49.31 180 ASP A CA 1
ATOM 1289 C C . ASP A 1 180 ? 10.961 42.251 -26.347 1.00 49.31 180 ASP A C 1
ATOM 1291 O O . ASP A 1 180 ? 11.596 42.946 -25.542 1.00 49.31 180 ASP A O 1
ATOM 1295 N N . PRO A 1 181 ? 11.566 41.385 -27.193 1.00 50.72 181 PRO A N 1
ATOM 1296 C CA . PRO A 1 181 ? 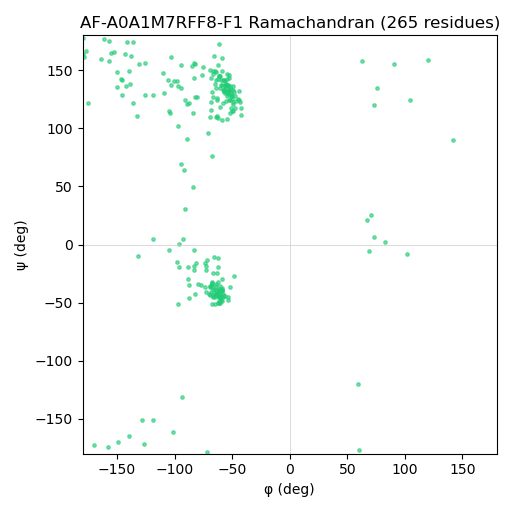12.984 41.070 -27.109 1.00 50.72 181 PRO A CA 1
ATOM 1297 C C . PRO A 1 181 ? 13.832 42.335 -27.032 1.00 50.72 181 PRO A C 1
ATOM 1299 O O . PRO A 1 181 ? 13.841 43.140 -27.966 1.00 50.72 181 PRO A O 1
ATOM 1302 N N . GLY A 1 182 ? 14.511 42.506 -25.890 1.00 45.97 182 GLY A N 1
ATOM 1303 C CA . GLY A 1 182 ? 15.232 43.732 -25.561 1.00 45.97 182 GLY A CA 1
ATOM 1304 C C . GLY A 1 182 ? 16.113 44.155 -26.729 1.00 45.97 182 GLY A C 1
ATOM 1305 O O . GLY A 1 182 ? 16.939 43.360 -27.183 1.00 45.97 182 GLY A O 1
ATOM 1306 N N . ALA A 1 183 ? 15.874 45.372 -27.236 1.00 50.69 183 ALA A N 1
ATOM 1307 C CA . ALA A 1 183 ? 16.396 45.834 -28.519 1.00 50.69 183 ALA A CA 1
ATOM 1308 C C . ALA A 1 183 ? 17.888 45.474 -28.662 1.00 50.69 183 ALA A C 1
ATOM 1310 O O . ALA A 1 183 ? 18.654 45.827 -27.758 1.00 50.69 183 ALA A O 1
ATOM 1311 N N . PRO A 1 184 ? 18.299 44.760 -29.736 1.00 52.97 184 PRO A N 1
ATOM 1312 C CA . PRO A 1 184 ? 19.598 44.099 -29.797 1.00 52.97 184 PRO A CA 1
ATOM 1313 C C . PRO A 1 184 ? 20.737 45.006 -29.348 1.00 52.97 184 PRO A C 1
ATOM 1315 O O . PRO A 1 184 ? 20.907 46.104 -29.885 1.00 52.97 184 PRO A O 1
ATOM 1318 N N . GLY A 1 185 ? 21.489 44.535 -28.345 1.00 46.31 185 GLY A N 1
ATOM 1319 C CA . GLY A 1 185 ? 22.572 45.288 -27.721 1.00 46.31 185 GLY A CA 1
ATOM 1320 C C . GLY A 1 185 ? 23.462 45.899 -28.793 1.00 46.31 185 GLY A C 1
ATOM 1321 O O . GLY A 1 185 ? 24.013 45.171 -29.621 1.00 46.31 185 GLY A O 1
ATOM 1322 N N . ARG A 1 186 ? 23.519 47.238 -28.817 1.00 50.78 186 ARG A N 1
ATOM 1323 C CA . ARG A 1 186 ? 24.110 48.010 -29.917 1.00 50.78 186 ARG A CA 1
ATOM 1324 C C . ARG A 1 186 ? 25.513 47.456 -30.192 1.00 50.78 186 ARG A C 1
ATOM 1326 O O . ARG A 1 186 ? 26.322 47.508 -29.265 1.00 50.78 186 ARG A O 1
ATOM 1333 N N . PRO A 1 187 ? 25.793 46.898 -31.388 1.00 51.19 187 PRO A N 1
ATOM 1334 C CA . PRO A 1 187 ? 27.014 46.135 -31.599 1.00 51.19 187 PRO A CA 1
ATOM 1335 C C . PRO A 1 187 ? 28.240 46.941 -31.196 1.00 51.19 187 PRO A C 1
ATOM 1337 O O . PRO A 1 187 ? 28.379 48.097 -31.609 1.00 51.19 187 PRO A O 1
ATOM 1340 N N . SER A 1 188 ? 29.120 46.328 -30.401 1.00 47.78 188 SER A N 1
ATOM 1341 C CA . SER A 1 188 ? 30.465 46.848 -30.177 1.00 47.78 188 SER A CA 1
ATOM 1342 C C . SER A 1 188 ? 31.057 47.192 -31.537 1.00 47.78 188 SER A C 1
ATOM 1344 O O . SER A 1 188 ? 31.022 46.354 -32.442 1.00 47.78 188 SER A O 1
ATOM 1346 N N . THR A 1 189 ? 31.567 48.415 -31.700 1.00 54.47 189 THR A N 1
ATOM 1347 C CA . THR A 1 189 ? 32.285 48.799 -32.920 1.00 54.47 189 THR A CA 1
ATOM 1348 C C . THR A 1 189 ? 33.332 47.725 -33.208 1.00 54.47 189 THR A C 1
ATOM 1350 O O . THR A 1 189 ? 34.131 47.452 -32.305 1.00 54.47 189 THR A O 1
ATOM 1353 N N . PRO A 1 190 ? 33.314 47.081 -34.394 1.00 53.34 190 PRO A N 1
ATOM 1354 C CA . PRO A 1 190 ? 34.316 46.085 -34.735 1.00 53.34 190 PRO A CA 1
ATOM 1355 C C . PRO A 1 190 ? 35.703 46.670 -34.493 1.00 53.34 190 PRO A C 1
ATOM 1357 O O . PRO A 1 190 ? 35.967 47.795 -34.918 1.00 53.34 190 PRO A O 1
ATOM 1360 N N . GLY A 1 191 ? 36.556 45.936 -33.776 1.00 52.19 191 GLY A N 1
ATOM 1361 C CA . GLY A 1 191 ? 37.945 46.350 -33.604 1.00 52.19 191 GLY A CA 1
ATOM 1362 C C . GLY A 1 191 ? 38.593 46.518 -34.975 1.00 52.19 191 GLY A C 1
ATOM 1363 O O . GLY A 1 191 ? 38.296 45.735 -35.883 1.00 52.19 191 GLY A O 1
ATOM 1364 N N . ASP A 1 192 ? 39.435 47.544 -35.122 1.00 56.31 192 ASP A N 1
ATOM 1365 C CA . ASP A 1 192 ? 40.080 47.858 -36.397 1.00 56.31 192 ASP A CA 1
ATOM 1366 C C . ASP A 1 192 ? 40.707 46.594 -37.008 1.00 56.31 192 ASP A C 1
ATOM 1368 O O . ASP A 1 192 ? 41.400 45.857 -36.292 1.00 56.31 192 ASP A O 1
ATOM 1372 N N . PRO A 1 193 ? 40.465 46.299 -38.303 1.00 58.75 193 PRO A N 1
ATOM 1373 C CA . PRO A 1 193 ? 40.976 45.089 -38.926 1.00 58.75 193 PRO A CA 1
ATOM 1374 C C . PRO A 1 193 ? 42.483 44.956 -38.718 1.00 58.75 193 PRO A C 1
ATOM 1376 O O . PRO A 1 193 ? 43.250 45.849 -39.086 1.00 58.75 193 PRO A O 1
ATOM 1379 N N . GLY A 1 194 ? 42.902 43.827 -38.137 1.00 56.59 194 GLY A N 1
ATOM 1380 C CA . GLY A 1 194 ? 44.314 43.522 -37.934 1.00 56.59 194 GLY A CA 1
ATOM 1381 C C . GLY A 1 194 ? 45.079 43.707 -39.243 1.00 56.59 194 GLY A C 1
ATOM 1382 O O . GLY A 1 194 ? 44.649 43.199 -40.281 1.00 56.59 194 GLY A O 1
ATOM 1383 N N . ALA A 1 195 ? 46.170 44.479 -39.192 1.00 53.56 195 ALA A N 1
ATOM 1384 C CA . ALA A 1 195 ? 46.890 44.921 -40.382 1.00 53.56 195 ALA A CA 1
ATOM 1385 C C . ALA A 1 195 ? 47.180 43.733 -41.323 1.00 53.56 195 ALA A C 1
ATOM 1387 O O . ALA A 1 195 ? 47.642 42.696 -40.833 1.00 53.56 195 ALA A O 1
ATOM 1388 N N . PRO A 1 196 ? 46.924 43.855 -42.645 1.00 58.88 196 PRO A N 1
ATOM 1389 C CA . PRO A 1 196 ? 47.049 42.735 -43.569 1.00 58.88 196 PRO A CA 1
ATOM 1390 C C . PRO A 1 196 ? 48.394 42.027 -43.425 1.00 58.88 196 PRO A C 1
ATOM 1392 O O . PRO A 1 196 ? 49.450 42.665 -43.476 1.00 58.88 196 PRO A O 1
ATOM 1395 N N . GLY A 1 197 ? 48.347 40.704 -43.245 1.00 55.78 197 GLY A N 1
ATOM 1396 C CA . GLY A 1 197 ? 49.552 39.885 -43.182 1.00 55.78 197 GLY A CA 1
ATOM 1397 C C . GLY A 1 197 ? 50.423 40.160 -44.406 1.00 55.78 197 GLY A C 1
ATOM 1398 O O . GLY A 1 197 ? 49.913 40.201 -45.528 1.00 55.78 197 GLY A O 1
ATOM 1399 N N . ARG A 1 198 ? 51.727 40.388 -44.192 1.00 56.34 198 ARG A N 1
ATOM 1400 C CA . ARG A 1 198 ? 52.667 40.628 -45.296 1.00 56.34 198 ARG A CA 1
ATOM 1401 C C . ARG A 1 198 ? 52.503 39.516 -46.339 1.00 56.34 198 ARG A C 1
ATOM 1403 O O . ARG A 1 198 ? 52.590 38.350 -45.949 1.00 56.34 198 ARG A O 1
ATOM 1410 N N . PRO A 1 199 ? 52.308 39.846 -47.630 1.00 56.12 199 PRO A N 1
ATOM 1411 C CA . PRO A 1 199 ? 52.278 38.837 -48.674 1.00 56.12 199 PRO A CA 1
ATOM 1412 C C . PRO A 1 199 ? 53.534 37.974 -48.602 1.00 56.12 199 PRO A C 1
ATOM 1414 O O . PRO A 1 199 ? 54.646 38.500 -48.486 1.00 56.12 199 PRO A O 1
ATOM 1417 N N . SER A 1 200 ? 53.357 36.656 -48.675 1.00 57.06 200 SER A N 1
ATOM 1418 C CA . SER A 1 200 ? 54.468 35.744 -48.921 1.00 57.06 200 SER A CA 1
ATOM 1419 C C . SER A 1 200 ? 55.187 36.192 -50.191 1.00 57.06 200 SER A C 1
ATOM 1421 O O . SER A 1 200 ? 54.538 36.521 -51.187 1.00 57.06 200 SER A O 1
ATOM 1423 N N . THR A 1 201 ? 56.519 36.209 -50.171 1.00 59.16 201 THR A N 1
ATOM 1424 C CA . THR A 1 201 ? 57.299 36.376 -51.400 1.00 59.16 201 THR A CA 1
ATOM 1425 C C . THR A 1 201 ? 56.852 35.317 -52.410 1.00 59.16 201 THR A C 1
ATOM 1427 O O . THR A 1 201 ? 56.764 34.147 -52.020 1.00 59.16 201 THR A O 1
ATOM 1430 N N . PRO A 1 202 ? 56.560 35.681 -53.674 1.00 59.38 202 PRO A N 1
ATOM 1431 C CA . PRO A 1 202 ? 56.325 34.695 -54.720 1.00 59.38 202 PRO A CA 1
ATOM 1432 C C . PRO A 1 202 ? 57.474 33.687 -54.738 1.00 59.38 202 PRO A C 1
ATOM 1434 O O . PRO A 1 202 ? 58.635 34.088 -54.648 1.00 59.38 202 PRO A O 1
ATOM 1437 N N . GLY A 1 203 ? 57.152 32.395 -54.808 1.00 58.00 203 GLY A N 1
ATOM 1438 C CA . GLY A 1 203 ? 58.175 31.360 -54.938 1.00 58.00 203 GLY A CA 1
ATOM 1439 C C . GLY A 1 203 ? 58.963 31.551 -56.232 1.00 58.00 203 GLY A C 1
ATOM 1440 O O . GLY A 1 203 ? 58.394 31.985 -57.239 1.00 58.00 203 GLY A O 1
ATOM 1441 N N . ASP A 1 204 ? 60.257 31.234 -56.198 1.00 58.03 204 ASP A N 1
ATOM 1442 C CA . ASP A 1 204 ? 61.124 31.346 -57.369 1.00 58.03 204 ASP A CA 1
ATOM 1443 C C . ASP A 1 204 ? 60.527 30.585 -58.569 1.00 58.03 204 ASP A C 1
ATOM 1445 O O . ASP A 1 204 ? 60.025 29.466 -58.396 1.00 58.03 204 ASP A O 1
ATOM 1449 N N . PRO A 1 205 ? 60.561 31.153 -59.791 1.00 60.28 205 PRO A N 1
ATOM 1450 C CA . PRO A 1 205 ? 60.067 30.468 -60.977 1.00 60.28 205 PRO A CA 1
ATOM 1451 C C . PRO A 1 205 ? 60.736 29.102 -61.143 1.00 60.28 205 PRO A C 1
ATOM 1453 O O . PRO A 1 205 ? 61.964 28.999 -61.153 1.00 60.28 205 PRO A O 1
ATOM 1456 N N . GLY A 1 206 ? 59.919 28.055 -61.295 1.00 56.31 206 GLY A N 1
ATOM 1457 C CA . GLY A 1 206 ? 60.409 26.692 -61.489 1.00 56.31 206 GLY A CA 1
ATOM 1458 C C . GLY A 1 206 ? 61.404 26.624 -62.647 1.00 56.31 206 GLY A C 1
ATOM 1459 O O . GLY A 1 206 ? 61.161 27.183 -63.720 1.00 56.31 206 GLY A O 1
ATOM 1460 N N . THR A 1 207 ? 62.535 25.952 -62.427 1.00 54.38 207 THR A N 1
ATOM 1461 C CA . THR A 1 207 ? 63.599 25.844 -63.427 1.00 54.38 207 THR A CA 1
ATOM 1462 C C . THR A 1 207 ? 63.058 25.234 -64.726 1.00 54.38 207 THR A C 1
ATOM 1464 O O . THR A 1 207 ? 62.382 24.203 -64.676 1.00 54.38 207 THR A O 1
ATOM 1467 N N . PRO A 1 208 ? 63.340 25.834 -65.902 1.00 55.72 208 PRO A N 1
ATOM 1468 C CA . PRO A 1 208 ? 62.904 25.277 -67.176 1.00 55.72 208 PRO A CA 1
ATOM 1469 C C . PRO A 1 208 ? 63.358 23.825 -67.331 1.00 55.72 208 PRO A C 1
ATOM 1471 O O . PRO A 1 208 ? 64.524 23.500 -67.089 1.00 55.72 208 PRO A O 1
ATOM 1474 N N . GLY A 1 209 ? 62.430 22.955 -67.737 1.00 53.00 209 GLY A N 1
ATOM 1475 C CA . GLY A 1 209 ? 62.708 21.535 -67.935 1.00 53.00 209 GLY A CA 1
ATOM 1476 C C . GLY A 1 209 ? 63.892 21.337 -68.879 1.00 53.00 209 GLY A C 1
ATOM 1477 O O . GLY A 1 209 ? 63.933 21.922 -69.963 1.00 53.00 209 GLY A O 1
ATOM 1478 N N . ARG A 1 210 ? 64.869 20.523 -68.457 1.00 51.59 210 ARG A N 1
ATOM 1479 C CA . ARG A 1 210 ? 66.079 20.244 -69.240 1.00 51.59 210 ARG A CA 1
ATOM 1480 C C . ARG A 1 210 ? 65.670 19.713 -70.624 1.00 51.59 210 ARG A C 1
ATOM 1482 O O . ARG A 1 210 ? 64.969 18.700 -70.662 1.00 51.59 210 ARG A O 1
ATOM 1489 N N . PRO A 1 211 ? 66.094 20.342 -71.738 1.00 54.16 211 PRO A N 1
ATOM 1490 C CA . PRO A 1 211 ? 65.752 19.861 -73.070 1.00 54.16 211 PRO A CA 1
ATOM 1491 C C . PRO A 1 211 ? 66.169 18.403 -73.255 1.00 54.16 211 PRO A C 1
ATOM 1493 O O . PRO A 1 211 ? 67.264 18.009 -72.841 1.00 54.16 211 PRO A O 1
ATOM 1496 N N . SER A 1 212 ? 65.300 17.612 -73.883 1.00 54.16 212 SER A N 1
ATOM 1497 C CA . SER A 1 212 ? 65.621 16.248 -74.293 1.00 54.16 212 SER A CA 1
ATOM 1498 C C . SER A 1 212 ? 66.873 16.255 -75.167 1.00 54.16 212 SER A C 1
ATOM 1500 O O . SER A 1 212 ? 66.995 17.076 -76.078 1.00 54.16 212 S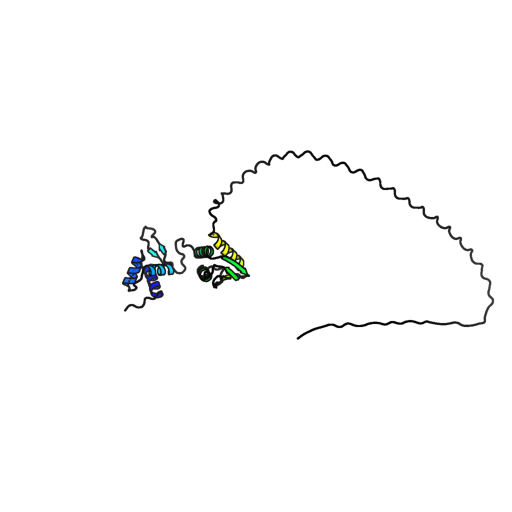ER A O 1
ATOM 1502 N N . THR A 1 213 ? 67.797 15.329 -74.917 1.00 55.31 213 THR A N 1
ATOM 1503 C CA . THR A 1 213 ? 68.888 15.062 -75.858 1.00 55.31 213 THR A CA 1
ATOM 1504 C C . THR A 1 213 ? 68.290 14.675 -77.214 1.00 55.31 213 THR A C 1
ATOM 1506 O O . THR A 1 213 ? 67.388 13.831 -77.232 1.00 55.31 213 THR A O 1
ATOM 1509 N N . PRO A 1 214 ? 68.761 15.248 -78.338 1.00 53.72 214 PRO A N 1
ATOM 1510 C CA . PRO A 1 214 ? 68.430 14.731 -79.660 1.00 53.72 214 PRO A CA 1
ATOM 1511 C C . PRO A 1 214 ? 68.729 13.230 -79.716 1.00 53.72 214 PRO A C 1
ATOM 1513 O O . PRO A 1 214 ? 69.759 12.796 -79.203 1.00 53.72 214 PRO A O 1
ATOM 1516 N N . GLY A 1 215 ? 67.818 12.447 -80.295 1.00 52.75 215 GLY A N 1
ATOM 1517 C CA . GLY A 1 215 ? 68.035 11.012 -80.472 1.00 52.75 215 GLY A CA 1
ATOM 1518 C C . GLY A 1 215 ? 69.192 10.741 -81.433 1.00 52.75 215 GLY A C 1
ATOM 1519 O O . GLY A 1 215 ? 69.428 11.528 -82.355 1.00 52.75 215 GLY A O 1
ATOM 1520 N N . ASP A 1 216 ? 69.897 9.631 -81.220 1.00 55.47 216 ASP A N 1
ATOM 1521 C CA . ASP A 1 216 ? 71.003 9.221 -82.084 1.00 55.47 216 ASP A CA 1
ATOM 1522 C C . ASP A 1 216 ? 70.549 9.092 -83.553 1.00 55.47 216 ASP A C 1
ATOM 1524 O O . ASP A 1 216 ? 69.446 8.595 -83.815 1.00 55.47 216 ASP A O 1
ATOM 1528 N N . PRO A 1 217 ? 71.372 9.512 -84.535 1.00 56.12 217 PRO A N 1
ATOM 1529 C CA . PRO A 1 217 ? 71.050 9.338 -85.945 1.00 56.12 217 PRO A CA 1
ATOM 1530 C C . PRO A 1 217 ? 70.793 7.868 -86.288 1.00 56.12 217 PRO A C 1
ATOM 1532 O O . PRO A 1 217 ? 71.601 6.993 -85.971 1.00 56.12 217 PRO A O 1
ATOM 1535 N N . GLY A 1 218 ? 69.679 7.601 -86.976 1.00 50.03 218 GLY A N 1
ATOM 1536 C CA . GLY A 1 218 ? 69.329 6.253 -87.421 1.00 50.03 218 GLY A CA 1
ATOM 1537 C C . GLY A 1 218 ? 70.440 5.631 -88.271 1.00 50.03 218 GLY A C 1
ATOM 1538 O O . GLY A 1 218 ? 71.014 6.289 -89.143 1.00 50.03 218 GLY A O 1
ATOM 1539 N N . THR A 1 219 ? 70.746 4.358 -88.020 1.00 50.88 219 THR A N 1
ATOM 1540 C CA . THR A 1 219 ? 71.792 3.635 -88.748 1.00 50.88 219 THR A CA 1
ATOM 1541 C C . THR A 1 219 ? 71.474 3.568 -90.249 1.00 50.88 219 THR A C 1
ATOM 1543 O O . THR A 1 219 ? 70.339 3.253 -90.619 1.00 50.88 219 THR A O 1
ATOM 1546 N N . PRO A 1 220 ? 72.449 3.838 -91.142 1.00 52.69 220 PRO A N 1
ATOM 1547 C CA . PRO A 1 220 ? 72.239 3.716 -92.581 1.00 52.69 220 PRO A CA 1
ATOM 1548 C C . PRO A 1 220 ? 71.755 2.316 -92.975 1.00 52.69 220 PRO A C 1
ATOM 1550 O O . PRO A 1 220 ? 72.272 1.307 -92.491 1.00 52.69 220 PRO A O 1
ATOM 1553 N N . GLY A 1 221 ? 70.769 2.263 -93.874 1.00 47.75 221 GLY A N 1
ATOM 1554 C CA . GLY A 1 221 ? 70.184 1.010 -94.346 1.00 47.75 221 GLY A CA 1
ATOM 1555 C C . GLY A 1 221 ? 71.233 0.076 -94.952 1.00 47.75 221 GLY A C 1
ATOM 1556 O O . GLY A 1 221 ? 72.058 0.491 -95.767 1.00 47.75 221 GLY A O 1
ATOM 1557 N N . ARG A 1 222 ? 71.199 -1.200 -94.553 1.00 48.25 222 ARG A N 1
ATOM 1558 C CA . ARG A 1 222 ? 72.128 -2.228 -95.039 1.00 48.25 222 ARG A CA 1
ATOM 1559 C C . ARG A 1 222 ? 71.935 -2.422 -96.554 1.00 48.25 222 ARG A C 1
ATOM 1561 O O . ARG A 1 222 ? 70.804 -2.691 -96.958 1.00 48.25 222 ARG A O 1
ATOM 1568 N N . PRO A 1 223 ? 72.989 -2.322 -97.388 1.00 52.78 223 PRO A N 1
ATOM 1569 C CA . PRO A 1 223 ? 72.865 -2.547 -98.826 1.00 52.78 223 PRO A CA 1
ATOM 1570 C C . PRO A 1 223 ? 72.321 -3.941 -99.149 1.00 52.78 223 PRO A C 1
ATOM 1572 O O . PRO A 1 223 ? 72.687 -4.922 -98.495 1.00 52.78 223 PRO A O 1
ATOM 1575 N N . SER A 1 224 ? 71.473 -4.026 -100.174 1.00 47.62 224 SER A N 1
ATOM 1576 C CA . SER A 1 224 ? 70.958 -5.293 -100.696 1.00 47.62 224 SER A CA 1
ATOM 1577 C C . SER A 1 224 ? 72.099 -6.195 -101.164 1.00 47.62 224 SER A C 1
ATOM 1579 O O . SER A 1 224 ? 73.024 -5.740 -101.839 1.00 47.62 224 SER A O 1
ATOM 1581 N N . THR A 1 225 ? 72.023 -7.485 -100.847 1.00 50.56 225 THR A N 1
ATOM 1582 C CA . THR A 1 225 ? 72.937 -8.489 -101.400 1.00 50.56 225 THR A CA 1
ATOM 1583 C C . THR A 1 225 ? 72.742 -8.612 -102.917 1.00 50.56 225 THR A C 1
ATOM 1585 O O . THR A 1 225 ? 71.592 -8.639 -103.367 1.00 50.56 225 THR A O 1
ATOM 1588 N N . PRO A 1 226 ? 73.821 -8.716 -103.717 1.00 53.09 226 PRO A N 1
ATOM 1589 C CA . PRO A 1 226 ? 73.724 -9.143 -105.111 1.00 53.09 226 PRO A CA 1
ATOM 1590 C C . PRO A 1 226 ? 73.005 -10.494 -105.223 1.00 53.09 226 PRO A C 1
ATOM 1592 O O . PRO A 1 226 ? 73.123 -11.326 -104.325 1.00 53.09 226 PRO A O 1
ATOM 1595 N N . GLY A 1 227 ? 72.260 -10.701 -106.312 1.00 45.50 227 GLY A N 1
ATOM 1596 C CA . GLY A 1 227 ? 71.557 -11.962 -106.564 1.00 45.50 227 GLY A CA 1
ATOM 1597 C C . GLY A 1 227 ? 72.511 -13.119 -106.872 1.00 45.50 227 GLY A C 1
ATOM 1598 O O . GLY A 1 227 ? 73.592 -12.906 -107.427 1.00 45.50 227 GLY A O 1
AT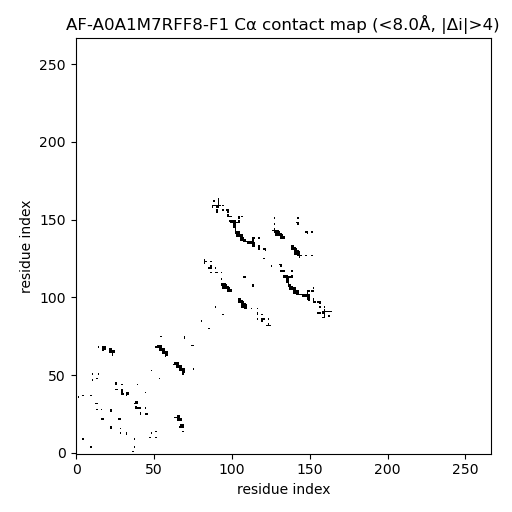OM 1599 N N . ASP A 1 228 ? 72.097 -14.334 -106.518 1.00 47.94 228 ASP A N 1
ATOM 1600 C CA . ASP A 1 228 ? 72.924 -15.536 -106.630 1.00 47.94 228 ASP A CA 1
ATOM 1601 C C . ASP A 1 228 ? 73.286 -15.890 -108.090 1.00 47.94 228 ASP A C 1
ATOM 1603 O O . ASP A 1 228 ? 72.441 -15.779 -108.987 1.00 47.94 228 ASP A O 1
ATOM 1607 N N . PRO A 1 229 ? 74.522 -16.358 -108.362 1.00 51.97 229 PRO A N 1
ATOM 1608 C CA . PRO A 1 229 ? 74.897 -16.898 -109.667 1.00 51.97 229 PRO A CA 1
ATOM 1609 C C . PRO A 1 229 ? 74.068 -18.128 -110.063 1.00 51.97 229 PRO A C 1
ATOM 1611 O O . PRO A 1 229 ? 73.741 -18.972 -109.229 1.00 51.97 229 PRO A O 1
ATOM 1614 N N . GLY A 1 230 ? 73.782 -18.267 -111.361 1.00 42.19 230 GLY A N 1
ATOM 1615 C CA . GLY A 1 230 ? 73.041 -19.412 -111.902 1.00 42.19 230 GLY A CA 1
ATOM 1616 C C . GLY A 1 230 ? 73.734 -20.758 -111.647 1.00 42.19 230 GLY A C 1
ATOM 1617 O O . GLY A 1 230 ? 74.958 -20.869 -111.727 1.00 42.19 230 GLY A O 1
ATOM 1618 N N . THR A 1 231 ? 72.939 -21.789 -111.355 1.00 45.03 231 THR A N 1
ATOM 1619 C CA . THR A 1 231 ? 73.408 -23.119 -110.944 1.00 45.03 231 THR A CA 1
ATOM 1620 C C . THR A 1 231 ? 74.165 -23.873 -112.051 1.00 45.03 231 THR A C 1
ATOM 1622 O O . THR A 1 231 ? 73.622 -24.079 -113.139 1.00 45.03 231 THR A O 1
ATOM 1625 N N . PRO A 1 232 ? 75.390 -24.370 -111.784 1.00 48.53 232 PRO A N 1
ATOM 1626 C CA . PRO A 1 232 ? 76.056 -25.350 -112.643 1.00 48.53 232 PRO A CA 1
ATOM 1627 C C . PRO A 1 232 ? 75.301 -26.690 -112.689 1.00 48.53 232 PRO A C 1
ATOM 1629 O O . PRO A 1 232 ? 74.679 -27.096 -111.709 1.00 48.53 232 PRO A O 1
ATOM 1632 N N . GLY A 1 233 ? 75.376 -27.397 -113.821 1.00 35.22 233 GLY A N 1
ATOM 1633 C CA . GLY A 1 233 ? 74.721 -28.699 -114.009 1.00 35.22 233 GLY A CA 1
ATOM 1634 C C . GLY A 1 233 ? 75.436 -29.867 -113.313 1.00 35.22 233 GLY A C 1
ATOM 1635 O O . GLY A 1 233 ? 76.664 -29.907 -113.248 1.00 35.22 233 GLY A O 1
ATOM 1636 N N . HIS A 1 234 ? 74.662 -30.842 -112.828 1.00 37.72 234 HIS A N 1
ATOM 1637 C CA . HIS A 1 234 ? 75.155 -32.022 -112.107 1.00 37.72 234 HIS A CA 1
ATOM 1638 C C . HIS A 1 234 ? 75.643 -33.157 -113.026 1.00 37.72 234 HIS A C 1
ATOM 1640 O O . HIS A 1 234 ? 74.981 -33.487 -114.012 1.00 37.72 234 HIS A O 1
ATOM 1646 N N . PRO A 1 235 ? 76.714 -33.853 -112.614 1.00 39.00 235 PRO A N 1
ATOM 1647 C CA . PRO A 1 235 ? 76.823 -35.314 -112.708 1.00 39.00 235 PRO A CA 1
ATOM 1648 C C . PRO A 1 235 ? 76.600 -35.992 -111.339 1.00 39.00 235 PRO A C 1
ATOM 1650 O O . PRO A 1 235 ? 76.688 -35.346 -110.295 1.00 39.00 235 PRO A O 1
ATOM 1653 N N . SER A 1 236 ? 76.299 -37.294 -111.338 1.00 33.22 236 SER A N 1
ATOM 1654 C CA . SER A 1 236 ? 75.791 -38.022 -110.161 1.00 33.22 236 SER A CA 1
ATOM 1655 C C . SER A 1 236 ? 76.847 -38.553 -109.173 1.00 33.22 236 SER A C 1
ATOM 1657 O O . SER A 1 236 ? 77.967 -38.897 -109.540 1.00 33.22 236 SER A O 1
ATOM 1659 N N . THR A 1 237 ? 76.404 -38.694 -107.920 1.00 41.06 237 THR A N 1
ATOM 1660 C CA . THR A 1 237 ? 76.917 -39.528 -106.803 1.00 41.06 237 THR A CA 1
ATOM 1661 C C . THR A 1 237 ? 76.630 -41.044 -107.065 1.00 41.06 237 THR A C 1
ATOM 1663 O O . THR A 1 237 ? 76.066 -41.307 -108.134 1.00 41.06 237 THR A O 1
ATOM 1666 N N . PRO A 1 238 ? 76.949 -42.065 -106.203 1.00 46.25 238 PRO A N 1
ATOM 1667 C CA . PRO A 1 238 ? 77.124 -42.031 -104.729 1.00 46.25 238 PRO A CA 1
ATOM 1668 C C . PRO A 1 238 ? 78.134 -43.015 -104.054 1.00 46.25 238 PRO A C 1
ATOM 1670 O O . PRO A 1 238 ? 78.927 -43.678 -104.718 1.00 46.25 238 PRO A O 1
ATOM 1673 N N . GLY A 1 239 ? 78.072 -43.062 -102.709 1.00 33.56 239 GLY A N 1
ATOM 1674 C CA . GLY A 1 239 ? 78.810 -43.919 -101.756 1.00 33.56 239 GLY A CA 1
ATOM 1675 C C . GLY A 1 239 ? 79.188 -43.113 -100.489 1.00 33.56 239 GLY A C 1
ATOM 1676 O O . GLY A 1 239 ? 80.107 -42.306 -100.574 1.00 33.56 239 GLY A O 1
ATOM 1677 N N . ASP A 1 240 ? 78.383 -43.043 -99.414 1.00 38.91 240 ASP A N 1
ATOM 1678 C CA . ASP A 1 240 ? 78.152 -44.033 -98.320 1.00 38.91 240 ASP A CA 1
ATOM 1679 C C . ASP A 1 240 ? 79.321 -44.093 -97.289 1.00 38.91 240 ASP A C 1
ATOM 1681 O O . ASP A 1 240 ? 80.474 -44.112 -97.706 1.00 38.91 240 ASP A O 1
ATOM 1685 N N . ALA A 1 241 ? 79.153 -44.121 -95.948 1.00 36.53 241 ALA A N 1
ATOM 1686 C CA . ALA A 1 241 ? 77.970 -44.112 -95.051 1.00 36.53 241 ALA A CA 1
ATOM 1687 C C . ALA A 1 241 ? 78.329 -43.701 -93.575 1.00 36.53 241 ALA A C 1
ATOM 1689 O O . ALA A 1 241 ? 79.510 -43.580 -93.266 1.00 36.53 241 ALA A O 1
ATOM 1690 N N . ASP A 1 242 ? 77.315 -43.587 -92.683 1.00 39.41 242 ASP A N 1
ATOM 1691 C CA . ASP A 1 242 ? 77.330 -43.816 -91.199 1.00 39.41 242 ASP A CA 1
ATOM 1692 C C . ASP A 1 242 ? 78.212 -42.943 -90.241 1.00 39.41 242 ASP A C 1
ATOM 1694 O O . ASP A 1 242 ? 79.192 -42.349 -90.666 1.00 39.41 242 ASP A O 1
ATOM 1698 N N . THR A 1 243 ? 77.993 -42.778 -88.909 1.00 37.28 243 THR A N 1
ATOM 1699 C CA . THR A 1 243 ? 76.916 -43.088 -87.903 1.00 37.28 243 THR A CA 1
ATOM 1700 C C . THR A 1 243 ? 77.022 -42.143 -86.642 1.00 37.28 243 THR A C 1
ATOM 1702 O O . THR A 1 243 ? 77.960 -41.348 -86.588 1.00 37.28 243 THR A O 1
ATOM 1705 N N . PRO A 1 244 ? 76.098 -42.154 -85.629 1.00 56.00 244 PRO A N 1
ATOM 1706 C CA . PRO A 1 244 ? 75.991 -41.127 -84.547 1.00 56.00 244 PRO A CA 1
ATOM 1707 C C . PRO A 1 244 ? 75.988 -41.621 -83.051 1.00 56.00 244 PRO A C 1
ATOM 1709 O O . PRO A 1 244 ? 76.129 -42.815 -82.807 1.00 56.00 244 PRO A O 1
ATOM 1712 N N . THR A 1 245 ? 75.713 -40.713 -82.068 1.00 43.16 245 THR A N 1
ATOM 1713 C CA . THR A 1 245 ? 74.995 -40.870 -80.735 1.00 43.16 245 THR A CA 1
ATOM 1714 C C . THR A 1 245 ? 75.683 -40.555 -79.357 1.00 43.16 245 THR A C 1
ATOM 1716 O O . THR A 1 245 ? 76.899 -40.596 -79.229 1.00 43.16 245 THR A O 1
ATOM 1719 N N . HIS A 1 246 ? 74.827 -40.307 -78.321 1.00 47.72 246 HIS A N 1
ATOM 1720 C CA . HIS A 1 246 ? 74.953 -40.519 -76.833 1.00 47.72 246 HIS A CA 1
ATOM 1721 C C . HIS A 1 246 ? 75.520 -39.427 -75.848 1.00 47.72 246 HIS A C 1
ATOM 1723 O O . HIS A 1 246 ? 76.314 -38.606 -76.282 1.00 47.72 246 HIS A O 1
ATOM 1729 N N . THR A 1 247 ? 75.234 -39.336 -74.505 1.00 39.88 247 THR A N 1
ATOM 1730 C CA . THR A 1 247 ? 74.100 -39.755 -73.582 1.00 39.88 247 THR A CA 1
ATOM 1731 C C . THR A 1 247 ? 74.237 -39.283 -72.077 1.00 39.88 247 THR A C 1
ATOM 1733 O O . THR A 1 247 ? 75.136 -39.753 -71.393 1.00 39.88 247 THR A O 1
ATOM 1736 N N . ARG A 1 248 ? 73.257 -38.510 -71.525 1.00 36.28 248 ARG A N 1
ATOM 1737 C CA . ARG A 1 248 ? 72.623 -38.529 -70.135 1.00 36.28 248 ARG A CA 1
ATOM 1738 C C . ARG A 1 248 ? 73.453 -38.298 -68.788 1.00 36.28 248 ARG A C 1
ATOM 1740 O O . ARG A 1 248 ? 74.593 -37.877 -68.910 1.00 36.28 248 ARG A O 1
ATOM 1747 N N . PRO A 1 249 ? 72.896 -38.376 -67.518 1.00 67.94 249 PRO A N 1
ATOM 1748 C CA . PRO A 1 249 ? 73.240 -37.448 -66.387 1.00 67.94 249 PRO A CA 1
ATOM 1749 C C . PRO A 1 249 ? 73.386 -38.071 -64.943 1.00 67.94 249 PRO A C 1
ATOM 1751 O O . PRO A 1 249 ? 73.408 -39.293 -64.819 1.00 67.94 249 PRO A O 1
ATOM 1754 N N . ALA A 1 250 ? 73.380 -37.264 -63.847 1.00 36.03 250 ALA A N 1
ATOM 1755 C CA . ALA A 1 250 ? 73.064 -37.685 -62.446 1.00 36.03 250 ALA A CA 1
ATOM 1756 C C . ALA A 1 250 ? 72.745 -36.524 -61.437 1.00 36.03 250 ALA A C 1
ATOM 1758 O O . ALA A 1 250 ? 73.132 -35.384 -61.681 1.00 36.03 250 ALA A O 1
ATOM 1759 N N . ALA A 1 251 ? 72.062 -36.844 -60.315 1.00 39.94 251 ALA A N 1
ATOM 1760 C CA . ALA A 1 251 ? 71.778 -36.092 -59.050 1.00 39.94 251 ALA A CA 1
ATOM 1761 C C . ALA A 1 251 ? 71.139 -37.099 -58.023 1.00 39.94 251 ALA A C 1
ATOM 1763 O O . ALA A 1 251 ? 71.043 -38.263 -58.432 1.00 39.94 251 ALA A O 1
ATOM 1764 N N . PRO A 1 252 ? 70.600 -36.776 -56.807 1.00 69.75 252 PRO A N 1
ATOM 1765 C CA . PRO A 1 252 ? 70.675 -35.620 -55.874 1.00 69.75 252 PRO A CA 1
ATOM 1766 C C . PRO A 1 252 ? 71.034 -36.084 -54.412 1.00 69.75 252 PRO A C 1
ATOM 1768 O O . PRO A 1 252 ? 71.706 -37.101 -54.288 1.00 69.75 252 PRO A O 1
ATOM 1771 N N . ASP A 1 253 ? 70.610 -35.386 -53.327 1.00 42.16 253 ASP A N 1
ATOM 1772 C CA . ASP A 1 253 ? 69.826 -35.983 -52.193 1.00 42.16 253 ASP A CA 1
ATOM 1773 C C . ASP A 1 253 ? 69.369 -34.991 -51.076 1.00 42.16 253 ASP A C 1
ATOM 1775 O O . ASP A 1 253 ? 69.805 -33.838 -51.048 1.00 42.16 253 ASP A O 1
ATOM 1779 N N . LEU A 1 254 ? 68.442 -35.421 -50.188 1.00 46.22 254 LEU A N 1
ATOM 1780 C CA . LEU A 1 254 ? 67.729 -34.616 -49.160 1.00 46.22 254 LEU A CA 1
ATOM 1781 C C . LEU A 1 254 ? 67.392 -35.386 -47.855 1.00 46.22 254 LEU A C 1
ATOM 1783 O O . LEU A 1 254 ? 66.940 -36.525 -47.921 1.00 46.22 254 LEU A O 1
ATOM 1787 N N . VAL A 1 255 ? 67.482 -34.712 -46.691 1.00 43.03 255 VAL A N 1
ATOM 1788 C CA . VAL A 1 255 ? 67.008 -35.120 -45.335 1.00 43.03 255 VAL A CA 1
ATOM 1789 C C . VAL A 1 255 ? 66.762 -33.839 -44.487 1.00 43.03 255 VAL A C 1
ATOM 1791 O O . VAL A 1 255 ? 67.380 -32.818 -44.777 1.00 43.03 255 VAL A O 1
ATOM 1794 N N . SER A 1 256 ? 66.064 -33.839 -43.338 1.00 39.53 256 SER A N 1
ATOM 1795 C CA . SER A 1 256 ? 64.619 -34.024 -43.050 1.00 39.53 256 SER A CA 1
ATOM 1796 C C . SER A 1 256 ? 64.363 -33.918 -41.521 1.00 39.53 256 SER A C 1
ATOM 1798 O O . SER A 1 256 ? 65.304 -34.010 -40.735 1.00 39.53 256 SER A O 1
ATOM 1800 N N . SER A 1 257 ? 63.103 -33.727 -41.102 1.00 40.53 257 SER A N 1
ATOM 1801 C CA . SER A 1 257 ? 62.642 -33.656 -39.685 1.00 40.53 257 SER A CA 1
ATOM 1802 C C . SER A 1 257 ? 61.980 -35.001 -39.244 1.00 40.53 257 SER A C 1
ATOM 1804 O O . SER A 1 257 ? 62.266 -35.979 -39.942 1.00 40.53 257 SER A O 1
ATOM 1806 N N . PRO A 1 258 ? 61.143 -35.171 -38.175 1.00 58.84 258 PRO A N 1
ATOM 1807 C CA . PRO A 1 258 ? 60.295 -34.255 -37.367 1.00 58.84 258 PRO A CA 1
ATOM 1808 C C . PRO A 1 258 ? 60.740 -34.240 -35.865 1.00 58.84 258 PRO A C 1
ATOM 1810 O O . PRO A 1 258 ? 61.936 -34.387 -35.637 1.00 58.84 258 PRO A O 1
ATOM 1813 N N . ASP A 1 259 ? 59.969 -34.005 -34.785 1.00 40.47 259 ASP A N 1
ATOM 1814 C CA . ASP A 1 259 ? 58.518 -33.809 -34.545 1.00 40.47 259 ASP A CA 1
ATOM 1815 C C . ASP A 1 259 ? 58.239 -33.041 -33.216 1.00 40.47 259 ASP A C 1
ATOM 1817 O O . ASP A 1 259 ? 59.172 -32.602 -32.544 1.00 40.47 259 ASP A O 1
ATOM 1821 N N . SER A 1 260 ? 56.967 -32.889 -32.808 1.00 43.72 260 SER A N 1
ATOM 1822 C CA . SER A 1 260 ? 56.530 -32.257 -31.543 1.00 43.72 260 SER A CA 1
ATOM 1823 C C . SER A 1 260 ? 55.202 -32.829 -31.005 1.00 43.72 260 SER A C 1
ATOM 1825 O O . SER A 1 260 ? 54.331 -33.195 -31.788 1.00 43.72 260 SER A O 1
ATOM 1827 N N . THR A 1 261 ? 54.997 -32.872 -29.678 1.00 45.97 261 THR A N 1
ATOM 1828 C CA . THR A 1 261 ? 53.761 -33.411 -29.054 1.00 45.97 261 THR A CA 1
ATOM 1829 C C . THR A 1 261 ? 53.238 -32.576 -27.875 1.00 45.97 261 THR A C 1
ATOM 1831 O O . THR A 1 261 ? 53.957 -31.764 -27.299 1.00 45.97 261 THR A O 1
ATOM 1834 N N . PHE A 1 262 ? 51.963 -32.776 -27.518 1.00 40.19 262 PHE A N 1
ATOM 1835 C CA . PHE A 1 262 ? 51.137 -31.886 -26.685 1.00 40.19 262 PHE A CA 1
ATOM 1836 C C . PHE A 1 262 ? 50.198 -32.684 -25.747 1.00 40.19 262 PHE A C 1
ATOM 1838 O O . PHE A 1 262 ? 49.891 -33.837 -26.042 1.00 40.19 262 PHE A O 1
ATOM 1845 N N . SER A 1 263 ? 49.654 -32.010 -24.716 1.00 41.16 263 SER A N 1
ATOM 1846 C CA . SER A 1 263 ? 48.391 -32.310 -23.989 1.00 41.16 263 SER A CA 1
ATOM 1847 C C . SER A 1 263 ? 48.428 -32.952 -22.577 1.00 41.16 263 SER A C 1
ATOM 1849 O O . SER A 1 263 ? 48.852 -34.086 -22.400 1.00 41.16 263 SER A O 1
ATOM 1851 N N . LYS A 1 264 ? 47.771 -32.231 -21.647 1.00 42.38 264 LYS A N 1
ATOM 1852 C CA . LYS A 1 264 ? 46.834 -32.668 -20.577 1.00 42.38 264 LYS A CA 1
ATOM 1853 C C . LYS A 1 264 ? 47.257 -33.406 -19.281 1.00 42.38 264 LYS A C 1
ATOM 1855 O O . LYS A 1 264 ? 47.622 -34.573 -19.271 1.00 42.38 264 LYS A O 1
ATOM 1860 N N . GLU A 1 265 ? 46.933 -32.725 -18.175 1.00 40.38 265 GLU A N 1
ATOM 1861 C CA . GLU A 1 265 ? 46.340 -33.220 -16.906 1.00 40.38 265 GLU A CA 1
ATOM 1862 C C . GLU A 1 265 ? 44.927 -33.859 -17.104 1.00 40.38 265 GLU A C 1
ATOM 1864 O O . GLU A 1 265 ? 44.388 -33.710 -18.211 1.00 40.38 265 GLU A O 1
ATOM 1869 N N . PRO A 1 266 ? 44.262 -34.508 -16.100 1.00 60.78 266 PRO A N 1
ATOM 1870 C CA . PRO A 1 266 ? 44.389 -34.295 -14.637 1.00 60.78 266 PRO A CA 1
ATOM 1871 C C . PRO A 1 266 ? 44.344 -35.549 -13.721 1.00 60.78 266 PRO A C 1
ATOM 1873 O O . PRO A 1 266 ? 43.979 -36.638 -14.163 1.00 60.78 266 PRO A O 1
ATOM 1876 N N . SER A 1 267 ? 44.582 -35.355 -12.412 1.00 44.97 267 SER A N 1
ATOM 1877 C CA . SER A 1 267 ? 43.608 -35.650 -11.330 1.00 44.97 267 SER A CA 1
ATOM 1878 C C . SER A 1 267 ? 44.069 -35.114 -9.970 1.00 44.97 267 SER A C 1
ATOM 1880 O O . SER A 1 267 ? 45.277 -34.840 -9.828 1.00 44.97 267 SER A O 1
#

Solvent-accessible surface area (backbone atoms only — not comparable to full-atom values): 17392 Å² total; per-residue (Å²): 133,86,74,85,79,42,71,66,61,52,49,54,49,52,52,47,49,39,71,76,39,86,34,65,42,70,69,55,49,38,45,58,34,37,78,72,70,53,72,64,53,71,74,54,51,51,52,53,36,60,75,64,57,49,42,76,46,66,42,92,87,74,43,78,43,20,41,38,59,61,56,98,90,50,81,66,98,58,92,63,77,42,54,59,52,58,33,31,54,46,29,45,75,41,58,76,45,61,46,55,59,50,18,41,22,45,37,32,31,52,80,73,41,14,50,63,50,41,62,33,54,69,70,34,66,56,77,61,47,73,51,71,49,55,58,44,33,35,28,45,37,35,34,64,43,68,69,39,9,50,63,50,29,52,54,48,51,55,39,23,51,73,69,65,71,67,83,78,72,72,75,83,67,76,80,67,75,78,70,77,76,73,74,75,76,78,73,76,76,76,74,78,78,76,75,78,77,79,77,77,76,79,74,77,80,76,78,79,78,80,78,78,78,81,76,79,79,78,78,80,79,80,80,80,79,80,80,82,79,83,82,81,86,85,82,83,84,91,83,89,80,91,88,91,88,91,86,92,91,90,87,88,91,90,88,86,84,88,89,89,88,86,85,83,86,88,133

Secondary structure (DSSP, 8-state):
------HHHHHHHHHHHHHHS-B--HHHHHHHHHHTT----HHHHHHHHHHTT-EEPPPTTS----EEPPPTTPPPSS----HHHHHHHHHHHH--EEEEETTEEEEE-STT-HHHHHHHHHHTT-TTEEEEEE-SSEEEEEESSTTHHHHHHHHHHHHHHTT-PPTT---------------PPPPPPPPPPPPPPPPPPPPPPPPPPPPPPPPPPPPPPPPPPPPPPPPPPPPP-------------------------------

InterPro domains:
  IPR001669 Arginine repressor [MF_00173] (1-163)
  IPR001669 Arginine repressor [PR01467] (25-38)
  IPR001669 Arginine repressor [PR01467] (41-56)
  IPR001669 Arginine repressor [PR01467] (99-112)
  IPR001669 Arginine repressor [PR01467] (129-144)
  IPR001669 Arginine repressor [PTHR34471] (6-159)
  IPR001669 Arginine repressor [TIGR01529] (9-154)
  IPR020899 Arginine repressor, C-terminal [PF02863] (91-155)
  IPR020900 Arginine repressor, DNA-binding domain [PF01316] (5-73)
  IPR036251 Arginine repressor, C-terminal domain superfamily [SSF55252] (91-154)
  IPR036388 Winged helix-like DNA-binding domain superfamily [G3DSA:1.10.10.10] (1-76)
  IPR036390 Winged helix DNA-binding domain superfamily [SSF46785] (3-73)

Nearest PDB structures (foldseek):
  3lap-assembly1_C  TM=5.475E-01  e=1.046E-17  Mycobacterium tuberculosis H37Rv
  3ere-assembly1_D  TM=5.062E-01  e=1.841E-18  Mycobacterium tuberculosis H37Rv
  3laj-assembly1_A  TM=5.401E-01  e=1.829E-17  Mycobacterium tuberculosis H37Rv
  5cj9-assembly1_A  TM=5.862E-01  e=2.288E-13  Halalkalibacterium halodurans C-125
  1b4a-assembly1_B  TM=5.671E-01  e=8.475E-14  Geobacillus stearothermophilus

Organism: NCBI:txid134849

Foldseek 3Di:
DDDPCDLVNLLVVLQVPLVVDFALDLVSVQVVCVVVVNHDDSVRSVVSCVVQVWDFAQDPVRHRTGTHGADPVHDDPDPDCALVNQLLVLLLVFFPAWDDDQQKIKTFGPFQCFVVSQVSVVSSVPQQWPGWDGDGGMIITGGPGRRCRVVVRVVSVVSNCVVDDDPDPPDPPPPDPPPDPDDPDDDDDPDDPDPDDDDDDPPDPDDPDDDDDPDDDDDPDDDDDDDDDDDDDDDDDDDDDDDDYDDDDDDDDDDDDDDDDDDDDDD

pLDDT: mean 70.84, std 22.03, range [33.22, 98.62]